Protein AF-A0A662IRZ9-F1 (afdb_monomer_lite)

Sequence (345 aa):
MRSRSSHRALSSIVGAMIFIVIFGAAFASLLYMQDRYAKYINSVRETLNEEAERLSEDLEVKFKALNSTAVELTIVNKGQVFTVVDHVWVGDKVFSLDLGLSPGGDSVVLVLNGSQINPDSEVFVVTRRGRIFEGEYEGYYVKRITIENPPGNGELHDFQVEIQLTPDNFNYSRARWNGGDLRFYLYSNATGKLSYWIESWNTQGTSIVWVKVPSLPSGGEVDIYMFYGDKDAASESSFDDVFDIVGEAGLLSVDSRWTETRFLYAYPDSEPPVVVASPSRLNTTSDSEGVVRIWNVTLAGFQACFEEYEYETHGYETVYWLALRRGQWRIGELHVEVGLEETPT

Foldseek 3Di:
DDDDPPVVVVVVVVVVVVCCVVVVVVVVVVVVVVVVVVVVVVVVVVVVVLVVLVVQWDKAWAWEDPDQFKIKIKIWTAGPHWWFFQWKDWAPDIDGDGDIAHYDTGMDIDMDGGHRRDLPTWMWTAIPSGDIDTYDYPYKDKDKDKDFAEAPPAKDFQDKDKDKDAVVRDDCVQAAVFNQFKWKAQDPVRHHTWAKAFPADDHHGITIMITGDGIHHHRDMGMMMIIGRPNVHGHRHDPVRRDPDFWDKDKDWAWQDKDWDFDPDQHPDPFFFDKDKDFPDDDPPDPWDKDKDWADGDSTTTIIHIDTPPPDGDHITMMMMITGHADWDDDPPDTDHGPPDDDDD

Radius of gyration: 42.01 Å; chains: 1; bounding box: 81×42×164 Å

pLDDT: mean 87.97, std 11.98, range [42.56, 98.5]

Secondary structure (DSSP, 8-state):
----SHHHHHHHHHHHHHHHHHHHHHHHHHHHHHHHHHHHHHHHHHHHHHHHHHHH--EEEEEEEEETTEEEEEEEE-SSS-EEEEEEEETTEEEEEEEEE-TTT-EEEEEEE-TT--TT--EEEEETT--EEEPEE-S-EEEEEEEEE-TTS--EEEEEEEEEE-TTT--GGGS-TTSTT-EEEEETTTEEEE-EEEEE--TTS-EEEEEEEEEE-TTEEEEEEEEE--TTPPP---HHHHS---EEEEEEEE-SS-EEEE-SS--SSSSPPEEEEEES---TTS---EEEEEEEEETTEEEEEEEESS---PPPEEEEEEEE-SEEEEETTEEEEES-SPPP-

Structure (mmCIF, N/CA/C/O backbone):
data_AF-A0A662IRZ9-F1
#
_entry.id   AF-A0A662IRZ9-F1
#
loop_
_atom_site.group_PDB
_atom_site.id
_atom_site.type_symbol
_atom_site.label_atom_id
_atom_site.label_alt_id
_atom_site.label_comp_id
_atom_site.label_asym_id
_atom_site.label_entity_id
_atom_site.label_seq_id
_atom_site.pdbx_PDB_ins_code
_atom_site.Cartn_x
_atom_site.Cartn_y
_atom_site.Cartn_z
_atom_site.occupancy
_atom_site.B_iso_or_equiv
_atom_site.auth_seq_id
_atom_site.auth_comp_id
_atom_site.auth_asym_id
_atom_site.auth_atom_id
_atom_site.pdbx_PDB_model_num
ATOM 1 N N . MET A 1 1 ? -17.103 -3.643 118.949 1.00 46.34 1 MET A N 1
ATOM 2 C CA . MET A 1 1 ? -16.993 -4.571 117.796 1.00 46.34 1 MET A CA 1
ATOM 3 C C . MET A 1 1 ? -18.287 -4.456 116.990 1.00 46.34 1 MET A C 1
ATOM 5 O O . MET A 1 1 ? -19.332 -4.473 117.617 1.00 46.34 1 MET A O 1
ATOM 9 N N . ARG A 1 2 ? -18.211 -4.319 115.654 1.00 49.47 2 ARG A N 1
ATOM 10 C CA . ARG A 1 2 ? -19.310 -4.092 114.672 1.00 49.47 2 ARG A CA 1
ATOM 11 C C . ARG A 1 2 ? -19.739 -2.636 114.399 1.00 49.47 2 ARG A C 1
ATOM 13 O O . ARG A 1 2 ? -20.752 -2.163 114.882 1.00 49.47 2 ARG A O 1
ATOM 20 N N . SER A 1 3 ? -19.005 -1.995 113.491 1.00 50.78 3 SER A N 1
ATOM 21 C CA . SER A 1 3 ? -19.544 -1.069 112.480 1.00 50.78 3 SER A CA 1
ATOM 22 C C . SER A 1 3 ? -18.562 -1.054 111.303 1.00 50.78 3 SER A C 1
ATOM 24 O O . SER A 1 3 ? -17.603 -0.290 111.278 1.00 50.78 3 SER A O 1
ATOM 26 N N . ARG A 1 4 ? -18.681 -2.032 110.394 1.00 49.72 4 ARG A N 1
ATOM 27 C CA . ARG A 1 4 ? -17.794 -2.141 109.215 1.00 49.72 4 ARG A CA 1
ATOM 28 C C . ARG A 1 4 ? -18.445 -2.794 107.985 1.00 49.72 4 ARG A C 1
ATOM 30 O O . ARG A 1 4 ? -17.750 -3.016 106.999 1.00 49.72 4 ARG A O 1
ATOM 37 N N . SER A 1 5 ? -19.746 -3.119 108.018 1.00 52.22 5 SER A N 1
ATOM 38 C CA . SER A 1 5 ? -20.397 -3.904 106.954 1.00 52.22 5 SER A CA 1
ATOM 39 C C . SER A 1 5 ? -21.195 -3.094 105.920 1.00 52.22 5 SER A C 1
ATOM 41 O O . SER A 1 5 ? -21.311 -3.576 104.799 1.00 52.22 5 SER A O 1
ATOM 43 N N . SER A 1 6 ? -21.688 -1.878 106.207 1.00 51.59 6 SER A N 1
ATOM 44 C CA . SER A 1 6 ? -22.518 -1.133 105.232 1.00 51.59 6 SER A CA 1
ATOM 45 C C . SER A 1 6 ? -21.711 -0.437 104.120 1.00 51.59 6 SER A C 1
ATOM 47 O O . SER A 1 6 ? -22.159 -0.401 102.978 1.00 51.59 6 SER A O 1
ATOM 49 N N . HIS A 1 7 ? -20.479 0.015 104.389 1.00 51.66 7 HIS A N 1
ATOM 50 C CA . HIS A 1 7 ? -19.608 0.618 103.364 1.00 51.66 7 HIS A CA 1
ATOM 51 C C . HIS A 1 7 ? -19.118 -0.374 102.295 1.00 51.66 7 HIS A C 1
ATOM 53 O O . HIS A 1 7 ? -18.866 0.028 101.162 1.00 51.66 7 HIS A O 1
ATOM 59 N N . ARG A 1 8 ? -19.009 -1.669 102.627 1.00 54.09 8 ARG A N 1
ATOM 60 C CA . ARG A 1 8 ? -18.576 -2.716 101.680 1.00 54.09 8 ARG A CA 1
ATOM 61 C C . ARG A 1 8 ? -19.667 -3.109 100.677 1.00 54.09 8 ARG A C 1
ATOM 63 O O . ARG A 1 8 ? -19.339 -3.512 99.568 1.00 54.09 8 ARG A O 1
ATOM 70 N N . ALA A 1 9 ? -20.940 -2.979 101.052 1.00 56.03 9 ALA A N 1
ATOM 71 C CA . ALA A 1 9 ? -22.074 -3.282 100.175 1.00 56.03 9 ALA A CA 1
ATOM 72 C C . ALA A 1 9 ? -22.324 -2.168 99.141 1.00 56.03 9 ALA A C 1
ATOM 74 O O . ALA A 1 9 ? -22.603 -2.446 97.981 1.00 56.03 9 ALA A O 1
ATOM 75 N N . LEU A 1 10 ? -22.154 -0.899 99.528 1.00 56.28 10 LEU A N 1
ATOM 76 C CA . LEU A 1 10 ? -22.210 0.231 98.591 1.00 56.28 10 LEU A CA 1
ATOM 77 C C . LEU A 1 10 ? -21.038 0.215 97.595 1.00 56.28 10 LEU A C 1
ATOM 79 O O . LEU A 1 10 ? -21.245 0.488 96.417 1.00 56.28 10 LEU A O 1
ATOM 83 N N . SER A 1 11 ? -19.826 -0.167 98.021 1.00 63.19 11 SER A N 1
ATOM 84 C CA . SER A 1 11 ? -18.678 -0.243 97.106 1.00 63.19 11 SER A CA 1
ATOM 85 C C . SER A 1 11 ? -18.787 -1.387 96.090 1.00 63.19 11 SER A C 1
ATOM 87 O O . SER A 1 11 ? -18.300 -1.239 94.972 1.00 63.19 11 SER A O 1
ATOM 89 N N . SER A 1 12 ? -19.426 -2.513 96.439 1.00 71.69 12 SER A N 1
ATOM 90 C CA . SER A 1 12 ? -19.646 -3.617 95.491 1.00 71.69 12 SER A CA 1
ATOM 91 C C . SER A 1 12 ? -20.707 -3.277 94.442 1.00 71.69 12 SER A C 1
ATOM 93 O O . SER A 1 12 ? -20.539 -3.633 93.279 1.00 71.69 12 SER A O 1
ATOM 95 N N . ILE A 1 13 ? -21.754 -2.536 94.820 1.00 76.94 13 ILE A N 1
ATOM 96 C CA . ILE A 1 13 ? -22.791 -2.052 93.894 1.00 76.94 13 ILE A CA 1
ATOM 97 C C . ILE A 1 13 ? -22.208 -1.019 92.923 1.00 76.94 13 ILE A C 1
ATOM 99 O O . ILE A 1 13 ? -22.434 -1.109 91.718 1.00 76.94 13 ILE A O 1
ATOM 103 N N . VAL A 1 14 ? -21.415 -0.069 93.426 1.00 76.44 14 VAL A N 1
ATOM 104 C CA . VAL A 1 14 ? -20.755 0.943 92.586 1.00 76.44 14 VAL A CA 1
ATOM 105 C C . VAL A 1 14 ? -19.742 0.294 91.637 1.00 76.44 14 VAL A C 1
ATOM 107 O O . VAL A 1 14 ? -19.720 0.625 90.456 1.00 76.44 14 VAL A O 1
ATOM 110 N N . GLY A 1 15 ? -18.962 -0.686 92.107 1.00 77.00 15 GLY A N 1
ATOM 111 C CA . GLY A 1 15 ? -18.048 -1.453 91.255 1.00 77.00 15 GLY A CA 1
ATOM 112 C C . GLY A 1 15 ? -18.765 -2.250 90.159 1.00 77.00 15 GLY A C 1
ATOM 113 O O . GLY A 1 15 ? -18.322 -2.241 89.014 1.00 77.00 15 GLY A O 1
ATOM 114 N N . ALA A 1 16 ? -19.902 -2.878 90.478 1.00 81.19 16 ALA A N 1
ATOM 115 C CA . ALA A 1 16 ? -20.722 -3.594 89.501 1.00 81.19 16 ALA A CA 1
ATOM 116 C C . ALA A 1 16 ? -21.340 -2.651 88.453 1.00 81.19 16 ALA A C 1
ATOM 118 O O . ALA A 1 16 ? -21.310 -2.959 87.266 1.00 81.19 16 ALA A O 1
ATOM 119 N N . MET A 1 17 ? -21.837 -1.482 88.867 1.00 83.50 17 MET A N 1
ATOM 120 C CA . MET A 1 17 ? -22.358 -0.452 87.958 1.00 83.50 17 MET A CA 1
ATOM 121 C C . MET A 1 17 ? -21.276 0.069 87.007 1.00 83.50 17 MET A C 1
ATOM 123 O O . MET A 1 17 ? -21.493 0.129 85.799 1.00 83.50 17 MET A O 1
ATOM 127 N N . ILE A 1 18 ? -20.091 0.393 87.534 1.00 83.88 18 ILE A N 1
ATOM 128 C CA . ILE A 1 18 ? -18.949 0.838 86.725 1.00 83.88 18 ILE A CA 1
ATOM 129 C C . ILE A 1 18 ? -18.530 -0.262 85.741 1.00 83.88 18 ILE A C 1
ATOM 131 O O . ILE A 1 18 ? -18.310 0.022 84.567 1.00 83.88 18 ILE A O 1
ATOM 135 N N . PHE A 1 19 ? -18.477 -1.520 86.188 1.00 87.25 19 PHE A N 1
ATOM 136 C CA . PHE A 1 19 ? -18.154 -2.653 85.324 1.00 87.25 19 PHE A CA 1
ATOM 137 C C . PHE A 1 19 ? -19.178 -2.834 84.200 1.00 87.25 19 PHE A C 1
ATOM 139 O O . PHE A 1 19 ? -18.780 -2.975 83.051 1.00 87.25 19 PHE A O 1
ATOM 146 N N . ILE A 1 20 ? -20.481 -2.773 84.494 1.00 89.75 20 ILE A N 1
ATOM 147 C CA . ILE A 1 20 ? -21.545 -2.898 83.485 1.00 89.75 20 ILE A CA 1
ATOM 148 C C . ILE 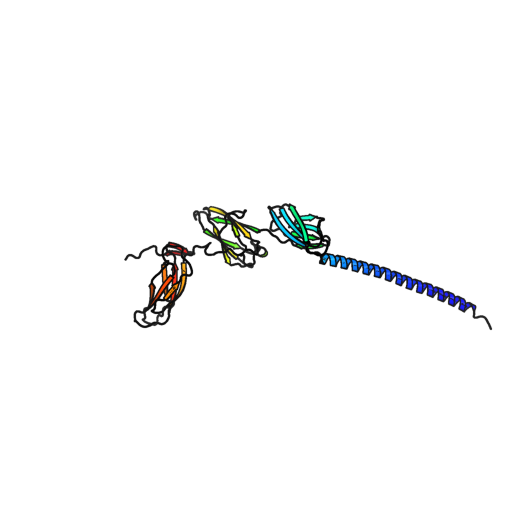A 1 20 ? -21.461 -1.770 82.455 1.00 89.75 20 ILE A C 1
ATOM 150 O O . ILE A 1 20 ? -21.606 -2.028 81.265 1.00 89.75 20 ILE A O 1
ATOM 154 N N . VAL A 1 21 ? -21.197 -0.534 82.884 1.00 90.75 21 VAL A N 1
ATOM 155 C CA . VAL A 1 21 ? -21.075 0.610 81.969 1.00 90.75 21 VAL A CA 1
ATOM 156 C C . VAL A 1 21 ? -19.838 0.476 81.082 1.00 90.75 21 VAL A C 1
ATOM 158 O O . VAL A 1 21 ? -19.949 0.623 79.868 1.00 90.75 21 VAL A O 1
ATOM 161 N N . ILE A 1 22 ? -18.674 0.151 81.656 1.00 88.88 22 ILE A N 1
ATOM 162 C CA . ILE A 1 22 ? -17.429 -0.018 80.890 1.00 88.88 22 ILE A CA 1
ATOM 163 C C . ILE A 1 22 ? -17.539 -1.215 79.944 1.00 88.88 22 ILE A C 1
ATOM 165 O O . ILE A 1 22 ? -17.221 -1.096 78.763 1.00 88.88 22 ILE A O 1
ATOM 169 N N . PHE A 1 23 ? -18.012 -2.358 80.439 1.00 92.31 23 PHE A N 1
ATOM 170 C CA . PHE A 1 23 ? -18.167 -3.572 79.644 1.00 92.31 23 PHE A CA 1
ATOM 171 C C . PHE A 1 23 ? -19.234 -3.398 78.562 1.00 92.31 23 PHE A C 1
ATOM 173 O O . PHE A 1 23 ? -19.007 -3.777 77.420 1.00 92.31 23 PHE A O 1
ATOM 180 N N . GLY A 1 24 ? -20.364 -2.766 78.885 1.00 91.69 24 GLY A N 1
ATOM 181 C CA . GLY A 1 24 ? -21.414 -2.438 77.924 1.00 91.69 24 GLY A CA 1
ATOM 182 C C . GLY A 1 24 ? -20.924 -1.489 76.832 1.00 91.69 24 GLY A C 1
ATOM 183 O O . GLY A 1 24 ? -21.170 -1.744 75.656 1.00 91.69 24 GLY A O 1
ATOM 184 N N . ALA A 1 25 ? -20.164 -0.448 77.189 1.00 90.94 25 ALA A N 1
ATOM 185 C CA . ALA A 1 25 ? -19.556 0.467 76.223 1.00 90.94 25 ALA A CA 1
ATOM 186 C C . ALA A 1 25 ? -18.497 -0.227 75.349 1.00 90.94 25 ALA A C 1
ATOM 188 O O . ALA A 1 25 ? -18.471 -0.018 74.135 1.00 90.94 25 ALA A O 1
ATOM 189 N N . ALA A 1 26 ? -17.654 -1.084 75.934 1.00 91.31 26 ALA A N 1
ATOM 190 C CA . ALA A 1 26 ? -16.660 -1.865 75.201 1.00 91.31 26 ALA A CA 1
ATOM 191 C C . ALA A 1 26 ? -17.319 -2.871 74.243 1.00 91.31 26 ALA A C 1
ATOM 193 O O . ALA A 1 26 ? -16.926 -2.969 73.082 1.00 91.31 26 ALA A O 1
ATOM 194 N N . PHE A 1 27 ? -18.362 -3.569 74.697 1.00 93.38 27 PHE A N 1
ATOM 195 C CA . PHE A 1 27 ? -19.120 -4.522 73.891 1.00 93.38 27 PHE A CA 1
ATOM 196 C C . PHE A 1 27 ? -19.885 -3.828 72.756 1.00 93.38 27 PHE A C 1
ATOM 198 O O . PHE A 1 27 ? -19.811 -4.266 71.612 1.00 93.38 27 PHE A O 1
ATOM 205 N N . ALA A 1 28 ? -20.545 -2.699 73.031 1.00 91.44 28 ALA A N 1
ATOM 206 C CA . ALA A 1 28 ? -21.203 -1.891 72.004 1.00 91.44 28 ALA A CA 1
ATOM 207 C C . ALA A 1 28 ? -20.202 -1.352 70.968 1.00 91.44 28 ALA A C 1
ATOM 209 O O . ALA A 1 28 ? -20.482 -1.378 69.771 1.00 91.44 28 ALA A O 1
ATOM 210 N N . SER A 1 29 ? -19.013 -0.927 71.410 1.00 92.12 29 SER A N 1
ATOM 211 C CA . SER A 1 29 ? -17.933 -0.492 70.514 1.00 92.12 29 SER A CA 1
ATOM 212 C C . SER A 1 29 ? -17.432 -1.640 69.635 1.00 92.12 29 SER A C 1
ATOM 214 O O . SER A 1 29 ? -17.208 -1.440 68.444 1.00 92.12 29 SER A O 1
ATOM 216 N N . LEU A 1 30 ? -17.300 -2.851 70.185 1.00 94.75 30 LEU A N 1
ATOM 217 C CA . LEU A 1 30 ? -16.918 -4.043 69.427 1.00 94.75 30 LEU A CA 1
ATOM 218 C C . LEU A 1 30 ? -17.959 -4.390 68.354 1.00 94.75 30 LEU A C 1
ATOM 220 O O . LEU A 1 30 ? -17.589 -4.607 67.202 1.00 94.75 30 LEU A O 1
ATOM 224 N N . LEU A 1 31 ? -19.249 -4.385 68.707 1.00 93.94 31 LEU A N 1
ATOM 225 C CA . LEU A 1 31 ? -20.338 -4.625 67.754 1.00 93.94 31 LEU A CA 1
ATOM 226 C C . LEU A 1 31 ? -20.365 -3.567 66.644 1.00 93.94 31 LEU A C 1
ATOM 228 O O . LEU A 1 31 ? -20.504 -3.907 65.470 1.00 93.94 31 LEU A O 1
ATOM 232 N N . TYR A 1 32 ? -20.174 -2.293 66.999 1.00 94.19 32 TYR A N 1
ATOM 233 C CA . TYR A 1 32 ? -20.084 -1.200 66.032 1.00 94.19 32 TYR A CA 1
ATOM 234 C C . TYR A 1 32 ? -18.899 -1.373 65.071 1.00 94.19 32 TYR A C 1
ATOM 236 O O . TYR A 1 32 ? -19.045 -1.209 63.859 1.00 94.19 32 TYR A O 1
ATOM 244 N N . MET A 1 33 ? -17.727 -1.749 65.591 1.00 94.00 33 MET A N 1
ATOM 245 C CA . MET A 1 33 ? -16.555 -2.036 64.763 1.00 94.00 33 MET A CA 1
ATOM 246 C C . MET A 1 33 ? -16.805 -3.228 63.835 1.00 94.00 33 MET A C 1
ATOM 248 O O . MET A 1 33 ? -16.456 -3.153 62.661 1.00 94.00 33 MET A O 1
ATOM 252 N N . GLN A 1 34 ? -17.440 -4.298 64.321 1.00 95.06 34 GLN A N 1
ATOM 253 C CA . GLN A 1 34 ? -17.760 -5.479 63.517 1.00 95.06 34 GLN A CA 1
ATOM 254 C C . GLN A 1 34 ? -18.707 -5.149 62.349 1.00 95.06 34 GLN A C 1
ATOM 256 O O . GLN A 1 34 ? -18.436 -5.570 61.225 1.00 95.06 34 GLN A O 1
ATOM 261 N N . ASP A 1 35 ? -19.763 -4.359 62.579 1.00 96.00 35 ASP A N 1
ATOM 262 C CA . ASP A 1 35 ? -20.671 -3.888 61.517 1.00 96.00 35 ASP A CA 1
ATOM 263 C C . ASP A 1 35 ? -19.935 -3.028 60.477 1.00 96.00 35 ASP A C 1
ATOM 265 O O . ASP A 1 35 ? -20.065 -3.243 59.269 1.00 96.00 35 ASP A O 1
ATOM 269 N N . ARG A 1 36 ? -19.088 -2.092 60.929 1.00 94.12 36 ARG A N 1
ATOM 270 C CA . ARG A 1 36 ? -18.303 -1.236 60.029 1.00 94.12 36 ARG A CA 1
ATOM 271 C C . ARG A 1 36 ? -17.298 -2.034 59.198 1.00 94.12 36 ARG A C 1
ATOM 273 O O . ARG A 1 36 ? -17.156 -1.764 58.006 1.00 94.12 36 ARG A O 1
ATOM 280 N N . TYR A 1 37 ? -16.629 -3.019 59.799 1.00 94.31 37 TYR A N 1
ATOM 281 C CA . TYR A 1 37 ? -15.737 -3.924 59.076 1.00 94.31 37 TYR A CA 1
ATOM 282 C C . TYR A 1 37 ? -16.499 -4.774 58.057 1.00 94.31 37 TYR A C 1
ATOM 284 O O . TYR A 1 37 ? -16.036 -4.901 56.929 1.00 94.31 37 TYR A O 1
ATOM 292 N N . ALA A 1 38 ? -17.676 -5.304 58.403 1.00 94.00 38 ALA A N 1
ATOM 293 C CA . ALA A 1 38 ? -18.490 -6.078 57.466 1.00 94.00 38 ALA A CA 1
ATOM 294 C C . ALA A 1 38 ? -18.906 -5.242 56.244 1.00 94.00 38 ALA A C 1
ATOM 296 O O . ALA A 1 38 ? -18.739 -5.689 55.110 1.00 94.00 38 ALA A O 1
ATOM 297 N N . LYS A 1 39 ? -19.367 -4.002 56.463 1.00 94.94 39 LYS A N 1
ATOM 298 C CA . LYS A 1 39 ? -19.701 -3.062 55.379 1.00 94.94 39 LYS A CA 1
ATOM 299 C C . LYS A 1 39 ? -18.496 -2.746 54.495 1.00 94.94 39 LYS A C 1
ATOM 301 O O . LYS A 1 39 ? -18.620 -2.796 53.279 1.00 94.94 39 LYS A O 1
ATOM 306 N N . TYR A 1 40 ? -17.335 -2.486 55.097 1.00 93.44 40 TYR A N 1
ATOM 307 C CA . TYR A 1 40 ? -16.095 -2.221 54.362 1.00 93.44 40 TYR A CA 1
ATOM 308 C C . TYR A 1 40 ? -15.638 -3.420 53.516 1.00 93.44 40 TYR A C 1
ATOM 310 O O . TYR A 1 40 ? -15.253 -3.259 52.362 1.00 93.44 40 TYR A O 1
ATOM 318 N N . ILE A 1 41 ? -15.701 -4.639 54.059 1.00 94.31 41 ILE A N 1
ATOM 319 C CA . ILE A 1 41 ? -15.327 -5.850 53.315 1.00 94.31 41 ILE A CA 1
ATOM 320 C C . ILE A 1 41 ? -16.295 -6.109 52.157 1.00 94.31 41 ILE A C 1
ATOM 322 O O . ILE A 1 41 ? -15.849 -6.494 51.078 1.00 94.31 41 ILE A O 1
ATOM 326 N N . ASN A 1 42 ? -17.594 -5.875 52.353 1.00 95.44 42 ASN A N 1
ATOM 327 C CA . ASN A 1 42 ? -18.576 -6.017 51.281 1.00 95.44 42 ASN A CA 1
ATOM 328 C C . ASN A 1 42 ? -18.353 -4.986 50.172 1.00 95.44 42 ASN A C 1
ATOM 330 O O . ASN A 1 42 ? -18.302 -5.386 49.016 1.00 95.44 42 ASN A O 1
ATOM 334 N N . SER A 1 43 ? -18.110 -3.713 50.506 1.00 94.81 43 SER A N 1
ATOM 335 C CA . SER A 1 43 ? -17.824 -2.697 49.485 1.00 94.81 43 SER A CA 1
ATOM 336 C C . SER A 1 43 ? -16.547 -3.014 48.705 1.00 94.81 43 SER A C 1
ATOM 338 O O . SER A 1 43 ? -16.519 -2.886 47.489 1.00 94.81 43 SER A O 1
ATOM 340 N N . VAL A 1 44 ? -15.494 -3.488 49.384 1.00 93.62 44 VAL A N 1
ATOM 341 C CA . VAL A 1 44 ? -14.251 -3.911 48.717 1.00 93.62 44 VAL A CA 1
ATOM 342 C C . VAL A 1 44 ? -14.515 -5.100 47.794 1.00 93.62 44 VAL A C 1
ATOM 344 O O . VAL A 1 44 ? -14.025 -5.114 46.671 1.00 93.62 44 VAL A O 1
ATOM 347 N N . ARG A 1 45 ? -15.295 -6.093 48.237 1.00 94.06 45 ARG A N 1
ATOM 348 C CA . ARG A 1 45 ? -15.661 -7.248 47.408 1.00 94.06 45 ARG A CA 1
ATOM 349 C C . ARG A 1 45 ? -16.474 -6.831 46.184 1.00 94.06 45 ARG A C 1
ATOM 351 O O . ARG A 1 45 ? -16.206 -7.345 45.109 1.00 94.06 45 ARG A O 1
ATOM 358 N N . GLU A 1 46 ? -17.440 -5.932 46.344 1.00 93.88 46 GLU A N 1
ATOM 359 C CA . GLU A 1 46 ? -18.250 -5.409 45.239 1.00 93.88 46 GLU A CA 1
ATOM 360 C C . GLU A 1 46 ? -17.367 -4.705 44.208 1.00 93.88 46 GLU A C 1
ATOM 362 O O . GLU A 1 46 ? -17.387 -5.090 43.046 1.00 93.88 46 GLU A O 1
ATOM 367 N N . THR A 1 47 ? -16.491 -3.793 44.641 1.00 90.62 47 THR A N 1
ATOM 368 C CA . THR A 1 47 ? -15.538 -3.119 43.745 1.00 90.62 47 THR A CA 1
ATOM 369 C C . THR A 1 47 ? -14.586 -4.102 43.060 1.00 90.62 47 THR A C 1
ATOM 371 O O . THR A 1 47 ? -14.316 -3.969 41.871 1.00 90.62 47 THR A O 1
ATOM 374 N N . LEU A 1 48 ? -14.080 -5.111 43.779 1.00 92.25 48 LEU A N 1
ATOM 375 C CA . LEU A 1 48 ? -13.225 -6.142 43.184 1.00 92.25 48 LEU A CA 1
ATOM 376 C C . LEU A 1 48 ? -13.977 -6.997 42.160 1.00 92.25 48 LEU A C 1
ATOM 378 O O . LEU A 1 48 ? -13.393 -7.359 41.145 1.00 92.25 48 LEU A O 1
ATOM 382 N N . ASN A 1 49 ? -15.245 -7.322 42.415 1.00 91.81 49 ASN A N 1
ATOM 383 C CA . ASN A 1 49 ? -16.072 -8.085 41.486 1.00 91.81 49 ASN A CA 1
ATOM 384 C C . ASN A 1 49 ? -16.408 -7.263 40.236 1.00 91.81 49 ASN A C 1
ATOM 386 O O . ASN A 1 49 ? -16.274 -7.778 39.132 1.00 91.81 49 ASN A O 1
ATOM 390 N N . GLU A 1 50 ? -16.785 -5.992 40.393 1.00 90.12 50 GLU A N 1
ATOM 391 C CA . GLU A 1 50 ? -17.033 -5.078 39.271 1.00 90.12 50 GLU A CA 1
ATOM 392 C C . GLU A 1 50 ? -15.780 -4.900 38.412 1.00 90.12 50 GLU A C 1
ATOM 394 O O . GLU A 1 50 ? -15.856 -4.981 37.186 1.00 90.12 50 GLU A O 1
ATOM 399 N N . GLU A 1 51 ? -14.615 -4.728 39.042 1.00 91.81 51 GLU A N 1
ATOM 400 C CA . GLU A 1 51 ? -13.345 -4.613 38.328 1.00 91.81 51 GLU A CA 1
ATOM 401 C C . GLU A 1 51 ? -12.949 -5.934 37.657 1.00 91.81 51 GLU A C 1
ATOM 403 O O . GLU A 1 51 ? -12.470 -5.930 36.525 1.00 91.81 51 GLU A O 1
ATOM 408 N N . ALA A 1 52 ? -13.189 -7.079 38.302 1.00 91.56 52 ALA A N 1
ATOM 409 C CA . ALA A 1 52 ? -12.947 -8.388 37.701 1.00 91.56 52 ALA A CA 1
ATOM 410 C C . ALA A 1 52 ? -13.843 -8.627 36.477 1.00 91.56 52 ALA A C 1
ATOM 412 O O . ALA A 1 52 ? -13.359 -9.107 35.451 1.00 91.56 52 ALA A O 1
ATOM 413 N N . GLU A 1 53 ? -15.125 -8.265 36.552 1.00 93.19 53 GLU A N 1
ATOM 414 C CA . GLU A 1 53 ? -16.039 -8.326 35.411 1.00 93.19 53 GLU A CA 1
ATOM 415 C C . GLU A 1 53 ? -15.597 -7.378 34.303 1.00 93.19 53 GLU A C 1
ATOM 417 O O . GLU A 1 53 ? -15.504 -7.806 33.156 1.00 93.19 53 GLU A O 1
ATOM 422 N N . ARG A 1 54 ? -15.252 -6.128 34.641 1.00 93.50 54 ARG A N 1
ATOM 423 C CA . ARG A 1 54 ? -14.715 -5.142 33.697 1.00 93.50 54 ARG A CA 1
ATOM 424 C C . ARG A 1 54 ? -13.508 -5.716 32.956 1.00 93.50 54 ARG A C 1
ATOM 426 O O . ARG A 1 54 ? -13.490 -5.752 31.731 1.00 93.50 54 ARG A O 1
ATOM 433 N N . LEU A 1 55 ? -12.515 -6.234 33.673 1.00 92.75 55 LEU A N 1
ATOM 434 C CA . LEU A 1 55 ? -11.317 -6.834 33.077 1.00 92.75 55 LEU A CA 1
ATOM 435 C C . LEU A 1 55 ? -11.604 -8.111 32.270 1.00 92.75 55 LEU A C 1
ATOM 437 O O . LEU A 1 55 ? -10.817 -8.453 31.391 1.00 92.75 55 LEU A O 1
ATOM 441 N N . SER A 1 56 ? -12.727 -8.782 32.528 1.00 93.69 56 SER A N 1
ATOM 442 C CA . SER A 1 56 ? -13.163 -9.974 31.790 1.00 93.69 56 SER A CA 1
ATOM 443 C C . SER A 1 56 ? -13.976 -9.655 30.529 1.00 93.69 56 SER A C 1
ATOM 445 O O . SER A 1 56 ? -14.260 -10.570 29.754 1.00 93.69 56 SER A O 1
ATOM 447 N N . GLU A 1 57 ? -14.376 -8.395 30.316 1.00 95.62 57 GLU A N 1
ATOM 448 C CA . GLU A 1 57 ? -14.989 -7.967 29.055 1.00 95.62 57 GLU A CA 1
ATOM 449 C C . GLU A 1 57 ? -13.976 -8.121 27.918 1.00 95.62 57 GLU A C 1
ATOM 451 O O . GLU A 1 57 ? -12.818 -7.718 28.041 1.00 95.62 57 GLU A O 1
ATOM 456 N N . ASP A 1 58 ? -14.420 -8.681 26.802 1.00 95.94 58 ASP A N 1
ATOM 457 C CA . ASP A 1 58 ? -13.588 -8.860 25.620 1.00 95.94 58 ASP A CA 1
ATOM 458 C C . ASP A 1 58 ? -14.472 -8.735 24.380 1.00 95.94 58 ASP A C 1
ATOM 460 O O . ASP A 1 58 ? -15.288 -9.613 24.086 1.00 95.94 58 ASP A O 1
ATOM 464 N N . LEU A 1 59 ? -14.373 -7.586 23.714 1.00 96.62 59 LEU A N 1
ATOM 465 C CA . LEU A 1 59 ? -15.116 -7.283 22.501 1.00 96.62 59 LEU A CA 1
ATOM 466 C C . LEU A 1 59 ? -14.147 -7.232 21.321 1.00 96.62 59 LEU A C 1
ATOM 468 O O . LEU A 1 59 ? -13.194 -6.457 21.326 1.00 96.62 59 LEU A O 1
ATOM 472 N N . GLU A 1 60 ? -14.442 -8.013 20.287 1.00 95.88 60 GLU A N 1
ATOM 473 C CA . GLU A 1 60 ? -13.869 -7.823 18.958 1.00 95.88 60 GLU A CA 1
ATOM 474 C C . GLU A 1 60 ? -14.735 -6.796 18.226 1.00 95.88 60 GLU A C 1
ATOM 476 O O . GLU A 1 60 ? -15.953 -6.964 18.109 1.00 95.88 60 GLU A O 1
ATOM 481 N N . VAL A 1 61 ? -14.114 -5.716 17.761 1.00 95.19 61 VAL A N 1
ATOM 482 C CA . VAL A 1 61 ? -14.793 -4.609 17.090 1.00 95.19 61 VAL A CA 1
ATOM 483 C C . VAL A 1 61 ? -14.204 -4.469 15.702 1.00 95.19 61 VAL A C 1
ATOM 485 O O . VAL A 1 61 ? -12.997 -4.318 15.556 1.00 95.19 61 VAL A O 1
ATOM 488 N N . LYS A 1 62 ? -15.057 -4.501 14.684 1.00 92.00 62 LYS A N 1
ATOM 489 C CA . LYS A 1 62 ? -14.665 -4.446 13.276 1.00 92.00 62 LYS A CA 1
ATOM 490 C C . LYS A 1 62 ? -15.527 -3.471 12.521 1.00 92.00 62 LYS A C 1
ATOM 492 O O . LYS A 1 62 ? -16.728 -3.413 12.764 1.00 92.00 62 LYS A O 1
ATOM 497 N N . PHE A 1 63 ? -14.960 -2.710 11.601 1.00 90.06 63 PHE A N 1
ATOM 498 C CA . PHE A 1 63 ? -15.735 -1.726 10.863 1.00 90.06 63 PHE A CA 1
ATOM 499 C C . PHE A 1 63 ? -15.281 -1.571 9.420 1.00 90.06 63 PHE A C 1
ATOM 501 O O . PHE A 1 63 ? -14.122 -1.780 9.085 1.00 90.06 63 PHE A O 1
ATOM 508 N N . LYS A 1 64 ? -16.199 -1.169 8.545 1.00 86.31 64 LYS A N 1
ATOM 509 C CA . LYS A 1 64 ? -15.884 -0.825 7.156 1.00 86.31 64 LYS A CA 1
ATOM 510 C C . LYS A 1 64 ? -16.699 0.373 6.703 1.00 86.31 64 LYS A C 1
ATOM 512 O O . LYS A 1 64 ? -17.836 0.574 7.131 1.00 86.31 64 LYS A O 1
ATOM 517 N N . ALA A 1 65 ? -16.128 1.165 5.806 1.00 81.06 65 ALA A N 1
ATOM 518 C CA . ALA A 1 65 ? -16.847 2.277 5.205 1.00 81.06 65 ALA A CA 1
ATOM 519 C C . ALA A 1 65 ? -17.891 1.741 4.217 1.00 81.06 65 ALA A C 1
ATOM 521 O O . ALA A 1 65 ? -17.560 0.972 3.317 1.00 81.06 65 ALA A O 1
ATOM 522 N N . LEU A 1 66 ? -19.146 2.160 4.374 1.00 79.25 66 LEU A N 1
ATOM 523 C CA . LEU A 1 66 ? -20.204 1.902 3.393 1.00 79.25 66 LEU A CA 1
ATOM 524 C C . LEU A 1 66 ? -20.236 2.996 2.323 1.00 79.25 66 LEU A C 1
ATOM 526 O O . LEU A 1 66 ? -20.528 2.732 1.160 1.00 79.25 66 LEU A O 1
ATOM 530 N N . ASN A 1 67 ? -19.974 4.238 2.729 1.00 76.62 67 ASN A N 1
ATOM 531 C CA . ASN A 1 67 ? -19.845 5.406 1.863 1.00 76.62 67 ASN A CA 1
ATOM 532 C C . ASN A 1 67 ? -19.111 6.528 2.618 1.00 76.62 67 ASN A C 1
ATOM 534 O O . ASN A 1 67 ? -18.662 6.339 3.745 1.00 76.62 67 ASN A O 1
ATOM 538 N N . SER A 1 68 ? -19.020 7.717 2.019 1.00 72.75 68 SER A N 1
ATOM 539 C CA . SER A 1 68 ? -18.332 8.891 2.583 1.00 72.75 68 SER A CA 1
ATOM 540 C C . SER A 1 68 ? -18.958 9.476 3.859 1.00 72.75 68 SER A C 1
ATOM 542 O O . SER A 1 68 ? -18.478 10.492 4.355 1.00 72.75 68 SER A O 1
ATOM 544 N N . THR A 1 69 ? -20.077 8.923 4.332 1.00 81.94 69 THR A N 1
ATOM 545 C CA . THR A 1 69 ? -20.808 9.401 5.516 1.00 81.94 69 THR A CA 1
ATOM 546 C C . THR A 1 69 ? -21.367 8.273 6.384 1.00 81.94 69 THR A C 1
ATOM 548 O O . THR A 1 69 ? -22.177 8.529 7.275 1.00 81.94 69 THR A O 1
ATOM 551 N N . ALA A 1 70 ? -21.005 7.018 6.114 1.00 83.56 70 ALA A N 1
ATOM 552 C CA . ALA A 1 70 ? -21.568 5.879 6.824 1.00 83.56 70 ALA A CA 1
ATOM 553 C C . ALA A 1 70 ? -20.559 4.744 6.967 1.00 83.56 70 ALA A C 1
ATOM 555 O O . ALA A 1 70 ? -19.837 4.410 6.024 1.00 83.56 70 ALA A O 1
ATOM 556 N N . VAL A 1 71 ? -20.578 4.116 8.138 1.00 86.88 71 VAL A N 1
ATOM 557 C CA . VAL A 1 71 ? -19.763 2.950 8.481 1.00 86.88 71 VAL A CA 1
ATOM 558 C C . VAL A 1 71 ? -20.673 1.825 8.960 1.00 86.88 71 VAL A C 1
ATOM 560 O O . VAL A 1 71 ? -21.637 2.052 9.693 1.00 86.88 71 VAL A O 1
ATOM 563 N N . GLU A 1 72 ? -20.358 0.610 8.530 1.00 90.94 72 GLU A N 1
ATOM 564 C CA . GLU A 1 72 ? -20.885 -0.618 9.114 1.00 90.94 72 GLU A CA 1
ATOM 565 C C . GLU A 1 72 ? -19.936 -1.067 10.224 1.00 90.94 72 GLU A C 1
ATOM 567 O O . GLU A 1 72 ? -18.734 -1.181 9.994 1.00 90.94 72 GLU A O 1
ATOM 572 N N . LEU A 1 73 ? -20.475 -1.301 11.416 1.00 92.50 73 LEU A N 1
ATOM 573 C CA . LEU A 1 73 ? -19.757 -1.721 12.611 1.00 92.50 73 LEU A CA 1
ATOM 574 C C . LEU A 1 73 ? -20.260 -3.096 13.044 1.00 92.50 73 LEU A C 1
ATOM 576 O O . LEU A 1 73 ? -21.447 -3.271 13.306 1.00 92.50 73 LEU A O 1
ATOM 580 N N . THR A 1 74 ? -19.347 -4.043 13.171 1.00 94.94 74 THR A N 1
ATOM 581 C CA . THR A 1 74 ? -19.574 -5.373 13.726 1.00 94.94 74 THR A CA 1
ATOM 582 C C . THR A 1 74 ? -18.941 -5.436 15.110 1.00 94.94 74 THR A C 1
ATOM 584 O O . THR A 1 74 ? -17.761 -5.132 15.268 1.00 94.94 74 THR A O 1
ATOM 587 N N . ILE A 1 75 ? -19.716 -5.823 16.121 1.00 96.38 75 ILE A N 1
ATOM 588 C CA . ILE A 1 75 ? -19.228 -5.998 17.495 1.00 96.38 75 ILE A CA 1
ATOM 589 C C . ILE A 1 75 ? -19.537 -7.427 17.913 1.00 96.38 75 ILE A C 1
ATOM 591 O O . ILE A 1 75 ? -20.689 -7.850 17.823 1.00 96.38 75 ILE A O 1
ATOM 595 N N . VAL A 1 76 ? -18.527 -8.155 18.381 1.00 97.00 76 VAL A N 1
ATOM 596 C CA . VAL A 1 76 ? -18.648 -9.544 18.832 1.00 97.00 76 VAL A CA 1
ATOM 597 C C . VAL A 1 76 ? -18.131 -9.662 20.259 1.00 97.00 76 VAL A C 1
ATOM 599 O O . VAL A 1 76 ? -16.993 -9.295 20.536 1.00 97.00 76 VAL A O 1
ATOM 602 N N . ASN A 1 77 ? -18.931 -10.215 21.169 1.00 97.12 77 ASN A N 1
ATOM 603 C CA . ASN A 1 77 ? -18.481 -10.511 22.527 1.00 97.12 77 ASN A CA 1
ATOM 604 C C . ASN A 1 77 ? -17.722 -11.845 22.559 1.00 97.12 77 ASN A C 1
ATOM 606 O O . ASN A 1 77 ? -18.324 -12.919 22.534 1.00 97.12 77 ASN A O 1
ATOM 610 N N . LYS A 1 78 ? -16.390 -11.783 22.612 1.00 96.12 78 LYS A N 1
ATOM 611 C CA . LYS A 1 78 ? -15.500 -12.948 22.778 1.00 96.12 78 LYS A CA 1
ATOM 612 C C . LYS A 1 78 ? -15.288 -13.328 24.241 1.00 96.12 78 LYS A C 1
ATOM 614 O O . LYS A 1 78 ? -14.804 -14.423 24.536 1.00 96.12 78 LYS A O 1
ATOM 619 N N . GLY A 1 79 ? -15.683 -12.441 25.145 1.00 92.81 79 GLY 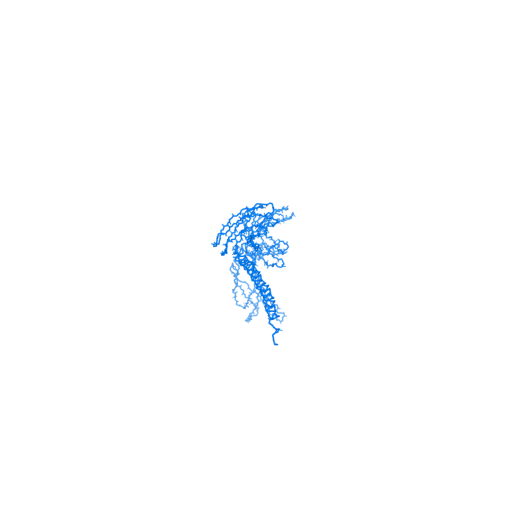A N 1
ATOM 620 C CA . GLY A 1 79 ? -15.544 -12.602 26.576 1.00 92.81 79 GLY A CA 1
ATOM 621 C C . GLY A 1 79 ? -16.481 -13.642 27.178 1.00 92.81 79 GLY A C 1
ATOM 622 O O . GLY A 1 79 ? -17.367 -14.224 26.546 1.00 92.81 79 GLY A O 1
ATOM 623 N N . GLN A 1 80 ? -16.258 -13.864 28.470 1.00 91.88 80 GLN A N 1
ATOM 624 C CA . GLN A 1 80 ? -17.023 -14.804 29.294 1.00 91.88 80 GLN A CA 1
ATOM 625 C C . GLN A 1 80 ? -18.110 -14.107 30.128 1.00 91.88 80 GLN A C 1
ATOM 627 O O . GLN A 1 80 ? -18.848 -14.766 30.858 1.00 91.88 80 GLN A O 1
ATOM 632 N N . VAL A 1 81 ? -18.215 -12.780 30.033 1.00 94.88 81 VAL A N 1
ATOM 633 C CA . VAL A 1 81 ? -19.157 -11.959 30.802 1.00 94.88 81 VAL A CA 1
ATOM 634 C C . VAL A 1 81 ? -20.138 -11.249 29.881 1.00 94.88 81 VAL A C 1
ATOM 636 O O . VAL A 1 81 ? -19.843 -10.974 28.720 1.00 94.88 81 VAL A O 1
ATOM 639 N N . PHE A 1 82 ? -21.335 -10.976 30.398 1.00 95.38 82 PHE A N 1
ATOM 640 C CA . PHE A 1 82 ? -22.305 -10.151 29.690 1.00 95.38 82 PHE A CA 1
ATOM 641 C C . PHE A 1 82 ? -21.799 -8.709 29.650 1.00 95.38 82 PHE A C 1
ATOM 643 O O . PHE A 1 82 ? -21.442 -8.129 30.687 1.00 95.38 82 PHE A O 1
ATOM 650 N N . THR A 1 83 ? -21.793 -8.129 28.456 1.00 96.50 83 THR A N 1
ATOM 651 C CA . THR A 1 83 ? -21.212 -6.811 28.211 1.00 96.50 83 THR A CA 1
ATOM 652 C C . THR A 1 83 ? -22.255 -5.905 27.586 1.00 96.50 83 THR A C 1
ATOM 654 O O . THR A 1 83 ? -22.952 -6.298 26.655 1.00 96.50 83 THR A O 1
ATOM 657 N N . VAL A 1 84 ? -22.365 -4.685 28.109 1.00 96.75 84 VAL A N 1
ATOM 658 C CA . VAL A 1 84 ? -23.247 -3.653 27.557 1.00 96.75 84 VAL A CA 1
ATOM 659 C C . VAL A 1 84 ? -22.388 -2.600 26.884 1.00 96.75 84 VAL A C 1
ATOM 661 O O . VAL A 1 84 ? -21.550 -1.982 27.542 1.00 96.75 84 VAL A O 1
ATOM 664 N N . VAL A 1 85 ? -22.608 -2.398 25.590 1.00 96.81 85 VAL A N 1
ATOM 665 C CA . VAL A 1 85 ? -22.062 -1.277 24.830 1.00 96.81 85 VAL A CA 1
ATOM 666 C C . VAL A 1 85 ? -22.921 -0.047 25.106 1.00 96.81 85 VAL A C 1
ATOM 668 O O . VAL A 1 85 ? -24.124 -0.057 24.846 1.00 96.81 85 VAL A O 1
ATOM 671 N N . ASP A 1 86 ? -22.283 0.988 25.644 1.00 96.44 86 ASP A N 1
ATOM 672 C CA . ASP A 1 86 ? -22.919 2.221 26.117 1.00 96.44 86 ASP A CA 1
ATOM 673 C C . ASP A 1 86 ? -22.676 3.380 25.138 1.00 96.44 86 ASP A C 1
ATOM 675 O O . ASP A 1 86 ? -23.576 4.163 24.845 1.00 96.44 86 ASP A O 1
ATOM 679 N N . HIS A 1 87 ? -21.476 3.465 24.554 1.00 95.38 87 HIS A N 1
ATOM 680 C CA . HIS A 1 87 ? -21.166 4.456 23.523 1.00 95.38 87 HIS A CA 1
ATOM 681 C C . HIS A 1 87 ? -20.311 3.866 22.405 1.00 95.38 87 HIS A C 1
ATOM 683 O O . HIS A 1 87 ? -19.479 2.991 22.631 1.00 95.38 87 HIS A O 1
ATOM 689 N N . VAL A 1 88 ? -20.472 4.403 21.200 1.00 94.50 88 VAL A N 1
ATOM 690 C CA . VAL A 1 88 ? -19.557 4.191 20.079 1.00 94.50 88 VAL A CA 1
ATOM 691 C C . VAL A 1 88 ? -19.055 5.541 19.597 1.00 94.50 88 VAL A C 1
ATOM 693 O O . VAL A 1 88 ? -19.843 6.441 19.317 1.00 94.50 88 VAL A O 1
ATOM 696 N N . TRP A 1 89 ? -17.742 5.677 19.506 1.00 92.38 89 TRP A N 1
ATOM 697 C CA . TRP A 1 89 ? -17.056 6.838 18.968 1.00 92.38 89 TRP A CA 1
ATOM 698 C C . TRP A 1 89 ? -16.600 6.498 17.554 1.00 92.38 89 TRP A C 1
ATOM 700 O O . TRP A 1 89 ? -16.039 5.429 17.336 1.00 92.38 89 TRP A O 1
ATOM 710 N N . VAL A 1 90 ? -16.869 7.382 16.598 1.00 89.88 90 VAL A N 1
ATOM 711 C CA . VAL A 1 90 ? -16.425 7.273 15.204 1.00 89.88 90 VAL A CA 1
ATOM 712 C C . VAL A 1 90 ? -15.869 8.634 14.801 1.00 89.88 90 VAL A C 1
ATOM 714 O O . VAL A 1 90 ? -16.637 9.576 14.579 1.00 89.88 90 VAL A O 1
ATOM 717 N N . GLY A 1 91 ? -14.542 8.759 14.768 1.00 85.75 91 GLY A N 1
ATOM 718 C CA . GLY A 1 91 ? -13.872 10.057 14.699 1.00 85.75 91 GLY A CA 1
ATOM 719 C C . GLY A 1 91 ? -14.376 10.988 15.810 1.00 85.75 91 GLY A C 1
ATOM 720 O O . GLY A 1 91 ? -14.438 10.604 16.975 1.00 85.75 91 GLY A O 1
ATOM 721 N N . ASP A 1 92 ? -14.837 12.183 15.439 1.00 85.44 92 ASP A N 1
ATOM 722 C CA . ASP A 1 92 ? -15.369 13.181 16.384 1.00 85.44 92 ASP A CA 1
ATOM 723 C C . ASP A 1 92 ? -16.849 12.968 16.767 1.00 85.44 92 ASP A C 1
ATOM 725 O O . ASP A 1 92 ? -17.466 13.811 17.430 1.00 85.44 92 ASP A O 1
ATOM 729 N N . LYS A 1 93 ? -17.486 11.890 16.294 1.00 88.56 93 LYS A N 1
ATOM 730 C CA . LYS A 1 93 ? -18.903 11.607 16.555 1.00 88.56 93 LYS A CA 1
ATOM 731 C C . LYS A 1 93 ? -19.058 10.557 17.637 1.00 88.56 93 LYS A C 1
ATOM 733 O O . LYS A 1 93 ? -18.391 9.534 17.615 1.00 88.56 93 LYS A O 1
ATOM 738 N N . VAL A 1 94 ? -20.010 10.791 18.535 1.00 92.12 94 VAL A N 1
ATOM 739 C CA . VAL A 1 94 ? -20.381 9.851 19.592 1.00 92.12 94 VAL A CA 1
ATOM 740 C C . VAL A 1 94 ? -21.834 9.438 19.406 1.00 92.12 94 VAL A C 1
ATOM 742 O O . VAL A 1 94 ? -22.722 10.281 19.272 1.00 92.12 94 VAL A O 1
ATOM 745 N N . PHE A 1 95 ? -22.067 8.132 19.415 1.00 91.62 95 PHE A N 1
ATOM 746 C CA . PHE A 1 95 ? -23.374 7.498 19.364 1.00 91.62 95 PHE A CA 1
ATOM 747 C C . PHE A 1 95 ? -23.621 6.819 20.708 1.00 91.62 95 PHE A C 1
ATOM 749 O O . PHE A 1 95 ? -22.836 5.966 21.115 1.00 91.62 95 PHE A O 1
ATOM 756 N N . SER A 1 96 ? -24.692 7.190 21.406 1.00 93.88 96 SER A N 1
ATOM 757 C CA . SER A 1 96 ? -25.116 6.483 22.618 1.00 93.88 96 SER A CA 1
ATOM 758 C C . SER A 1 96 ? -25.918 5.241 22.240 1.00 93.88 96 SER A C 1
ATOM 760 O O . SER A 1 96 ? -26.819 5.304 21.400 1.00 93.88 96 SER A O 1
ATOM 762 N N . LEU A 1 97 ? -25.578 4.119 22.859 1.00 92.00 97 LEU A N 1
ATOM 763 C CA . LEU A 1 97 ? -26.227 2.825 22.700 1.00 92.00 97 LEU A CA 1
ATOM 764 C C . LEU A 1 97 ? -26.609 2.271 24.081 1.00 92.00 97 LEU A C 1
ATOM 766 O O . LEU A 1 97 ? -26.136 2.732 25.110 1.00 92.00 97 LEU A O 1
ATOM 770 N N . ASP A 1 98 ? -27.484 1.273 24.099 1.00 93.75 98 ASP A N 1
ATOM 771 C CA . ASP A 1 98 ? -27.746 0.441 25.281 1.00 93.75 98 ASP A CA 1
ATOM 772 C C . ASP A 1 98 ? -27.875 -1.003 24.793 1.00 93.75 98 ASP A C 1
ATOM 774 O O . ASP A 1 98 ? -28.946 -1.611 24.795 1.00 93.75 98 ASP A O 1
ATOM 778 N N . LEU A 1 99 ? -26.780 -1.502 24.215 1.00 94.75 99 LEU A N 1
ATOM 779 C CA . LEU A 1 99 ? -26.755 -2.792 23.539 1.00 94.75 99 LEU A CA 1
ATOM 780 C C . LEU A 1 99 ? -26.080 -3.836 24.425 1.00 94.75 99 LEU A C 1
ATOM 782 O O . LEU A 1 99 ? -24.872 -3.790 24.643 1.00 94.75 99 LEU A O 1
ATOM 786 N N . GLY A 1 100 ? -26.859 -4.806 24.893 1.00 95.38 100 GLY A N 1
ATOM 787 C CA . GLY A 1 100 ? -26.346 -5.974 25.600 1.00 95.38 100 GLY A CA 1
ATOM 788 C C . GLY A 1 100 ? -25.901 -7.080 24.646 1.00 95.38 100 GLY A C 1
ATOM 789 O O . GLY A 1 100 ? -26.661 -7.454 23.757 1.00 95.38 100 GLY A O 1
ATOM 790 N N . LEU A 1 101 ? -24.706 -7.624 24.871 1.00 96.31 101 LEU A N 1
ATOM 791 C CA . LEU A 1 101 ? -24.157 -8.775 24.158 1.00 96.31 101 LEU A CA 1
ATOM 792 C C . LEU A 1 101 ? -23.881 -9.914 25.139 1.00 96.31 101 LEU A C 1
ATOM 794 O O . LEU A 1 101 ? -23.157 -9.754 26.132 1.00 96.31 101 LEU A O 1
ATOM 798 N N . SER A 1 102 ? -24.446 -11.080 24.844 1.00 96.44 102 SER A N 1
ATOM 799 C CA . SER A 1 102 ? -24.261 -12.289 25.646 1.00 96.44 102 SER A CA 1
ATOM 800 C C . SER A 1 102 ? -22.837 -12.846 25.515 1.00 96.44 102 SER A C 1
ATOM 802 O O . SER A 1 102 ? -22.197 -12.658 24.480 1.00 96.44 102 SER A O 1
ATOM 804 N N . PRO A 1 103 ? -22.314 -13.549 26.536 1.00 94.25 103 PRO A N 1
ATOM 805 C CA . PRO A 1 103 ? -21.038 -14.251 26.416 1.00 94.25 103 PRO A CA 1
ATOM 806 C C . PRO A 1 103 ? -21.054 -15.307 25.307 1.00 94.25 103 PRO A C 1
ATOM 808 O O . PRO A 1 103 ? -22.100 -15.886 25.006 1.00 94.25 103 PRO A O 1
ATOM 811 N N . GLY A 1 104 ? -19.872 -15.651 24.794 1.00 85.94 104 GLY A N 1
ATOM 812 C CA . GLY A 1 104 ? -19.706 -16.818 23.921 1.00 85.94 104 GLY A CA 1
ATOM 813 C C . GLY A 1 104 ? -19.913 -16.555 22.428 1.00 85.94 104 GLY A C 1
ATOM 814 O O . GLY A 1 104 ? -20.299 -17.468 21.701 1.00 85.94 104 GLY A O 1
ATOM 815 N N . GLY A 1 105 ? -19.622 -15.339 21.962 1.00 89.88 105 GLY A N 1
ATOM 816 C CA . GLY A 1 105 ? -19.596 -14.993 20.540 1.00 89.88 105 GLY A CA 1
ATOM 817 C C . GLY A 1 105 ? -20.850 -14.298 20.021 1.00 89.88 105 GLY A C 1
ATOM 818 O O . GLY A 1 105 ? -21.020 -14.236 18.805 1.00 89.88 105 GLY A O 1
ATOM 819 N N . ASP A 1 106 ? -21.719 -13.793 20.902 1.00 95.00 106 ASP A N 1
ATOM 820 C CA . ASP A 1 106 ? -22.869 -12.984 20.489 1.00 95.00 106 ASP A CA 1
ATOM 821 C C . ASP A 1 106 ? -22.397 -11.760 19.696 1.00 95.00 106 ASP A C 1
ATOM 823 O O . ASP A 1 106 ? -21.381 -11.144 20.035 1.00 95.00 106 ASP A O 1
ATOM 827 N N . SER A 1 107 ? -23.108 -11.428 18.622 1.00 95.12 107 SER A N 1
ATOM 828 C CA . SER A 1 107 ? -22.651 -10.448 17.639 1.00 95.12 107 SER A CA 1
ATOM 829 C C . SER A 1 107 ? -23.766 -9.524 17.188 1.00 95.12 107 SER A C 1
ATOM 831 O O . SER A 1 107 ? -24.885 -9.972 16.934 1.00 95.12 107 SER A O 1
ATOM 833 N N . VAL A 1 108 ? -23.430 -8.256 16.973 1.00 96.19 108 VAL A N 1
ATOM 834 C CA . VAL A 1 108 ? -24.308 -7.274 16.338 1.00 96.19 108 VAL A CA 1
ATOM 835 C C . VAL A 1 108 ? -23.637 -6.679 15.106 1.00 96.19 108 VAL A C 1
ATOM 837 O O . VAL A 1 108 ? -22.415 -6.543 15.062 1.00 96.19 108 VAL A O 1
ATOM 840 N N . VAL A 1 109 ? -24.451 -6.268 14.137 1.00 94.38 109 VAL A N 1
ATOM 841 C CA . VAL A 1 109 ? -24.031 -5.402 13.033 1.00 94.38 109 VAL A CA 1
ATOM 842 C C . VAL A 1 109 ? -24.874 -4.132 13.082 1.00 94.38 109 VAL A C 1
ATOM 844 O O . VAL A 1 109 ? -26.101 -4.190 13.165 1.00 94.38 109 VAL A O 1
ATOM 847 N N . LEU A 1 110 ? -24.212 -2.982 13.062 1.00 92.81 110 LEU A N 1
ATOM 848 C CA . LEU A 1 110 ? -24.804 -1.655 13.173 1.00 92.81 110 LEU A CA 1
ATOM 849 C C . LEU A 1 110 ? -24.382 -0.810 11.975 1.00 92.81 110 LEU A C 1
ATOM 851 O O . LEU A 1 110 ? -23.248 -0.897 11.517 1.00 92.81 110 LEU A O 1
ATOM 855 N N . VAL A 1 111 ? -25.273 0.059 11.505 1.00 90.69 111 VAL A N 1
ATOM 856 C CA . VAL A 1 111 ? -24.934 1.078 10.505 1.00 90.69 111 VAL A CA 1
ATOM 857 C C . VAL A 1 111 ? -25.000 2.442 11.170 1.00 90.69 111 VAL A C 1
ATOM 859 O O . VAL A 1 111 ? -26.067 2.882 11.602 1.00 90.69 111 VAL A O 1
ATOM 862 N N . LEU A 1 112 ? -23.852 3.107 11.250 1.00 88.81 112 LEU A N 1
ATOM 863 C CA . LEU A 1 112 ? -23.714 4.430 11.844 1.00 88.81 112 LEU A CA 1
ATOM 864 C C . LEU A 1 112 ? -23.585 5.463 10.727 1.00 88.81 112 LEU A C 1
ATOM 866 O O . LEU A 1 112 ? -22.700 5.364 9.879 1.00 88.81 112 LEU A O 1
ATOM 870 N N . ASN A 1 113 ? -24.482 6.450 10.727 1.00 85.81 113 ASN A N 1
ATOM 871 C CA . ASN A 1 113 ? -24.532 7.511 9.723 1.00 85.81 113 ASN A CA 1
ATOM 872 C C . ASN A 1 113 ? -24.115 8.849 10.343 1.00 85.81 113 ASN A C 1
ATOM 874 O O . ASN A 1 113 ? -24.575 9.207 11.429 1.00 85.81 113 ASN A O 1
ATOM 878 N N . GLY A 1 114 ? -23.296 9.622 9.634 1.00 73.62 114 GLY A N 1
ATOM 879 C CA . GLY A 1 114 ? -22.830 10.925 10.088 1.00 73.62 114 GLY A CA 1
ATOM 880 C C . GLY A 1 114 ? -21.946 11.635 9.064 1.00 73.62 114 GLY A C 1
ATOM 881 O O . GLY A 1 114 ? -21.100 11.036 8.406 1.00 73.62 114 GLY A O 1
ATOM 882 N N . SER A 1 115 ? -22.115 12.953 8.950 1.00 57.56 115 SER A N 1
ATOM 883 C CA . SER A 1 115 ? -21.193 13.798 8.182 1.00 57.56 115 SER A CA 1
ATOM 884 C C . SER A 1 115 ? -19.775 13.673 8.759 1.00 57.56 115 SER A C 1
ATOM 886 O O . SER A 1 115 ? -19.624 13.826 9.970 1.00 57.56 115 SER A O 1
ATOM 888 N N . GLN A 1 116 ? -18.772 13.463 7.894 1.00 56.94 116 GLN A N 1
ATOM 889 C CA . GLN A 1 116 ? -17.341 13.258 8.216 1.00 56.94 116 GLN A CA 1
ATOM 890 C C . GLN A 1 116 ? -16.943 11.866 8.743 1.00 56.94 116 GLN A C 1
ATOM 892 O O . GLN A 1 116 ? -15.795 11.682 9.127 1.00 56.94 116 GLN A O 1
ATOM 897 N N . ILE A 1 117 ? -17.836 10.872 8.719 1.00 64.44 117 ILE A N 1
ATOM 898 C CA . ILE A 1 117 ? -17.431 9.476 8.938 1.00 64.44 117 ILE A CA 1
ATOM 899 C C . ILE A 1 117 ? -16.783 8.950 7.652 1.00 64.44 117 ILE A C 1
ATOM 901 O O . ILE A 1 117 ? -17.446 8.866 6.619 1.00 64.44 117 ILE A O 1
ATOM 905 N N . ASN A 1 118 ? -15.499 8.604 7.706 1.00 65.75 118 ASN A N 1
ATOM 906 C CA . ASN A 1 118 ? -14.713 8.141 6.560 1.00 65.75 118 ASN A CA 1
ATOM 907 C C . ASN A 1 118 ? -13.886 6.882 6.923 1.00 65.75 118 ASN A C 1
ATOM 909 O O . ASN A 1 118 ? -13.800 6.532 8.101 1.00 65.75 118 ASN A O 1
ATOM 913 N N . PRO A 1 119 ? -13.273 6.187 5.943 1.00 63.25 119 PRO A N 1
ATOM 914 C CA . PRO A 1 119 ? -12.360 5.066 6.203 1.00 63.25 119 PRO A CA 1
ATOM 915 C C . PRO A 1 119 ? -11.239 5.374 7.200 1.00 63.25 119 PRO A C 1
ATOM 917 O O . PRO A 1 119 ? -10.714 4.468 7.834 1.00 63.25 119 PRO A O 1
ATOM 920 N N . ASP A 1 120 ? -10.867 6.647 7.331 1.00 66.38 120 ASP A N 1
ATOM 921 C CA . ASP A 1 120 ? -9.776 7.091 8.189 1.00 66.38 120 ASP A CA 1
ATOM 922 C C . ASP A 1 120 ? -10.201 7.324 9.643 1.00 66.38 120 ASP A C 1
ATOM 924 O O . ASP A 1 120 ? -9.339 7.608 10.474 1.00 66.38 120 ASP A O 1
ATOM 928 N N . SER A 1 121 ? -11.499 7.237 9.939 1.00 76.31 121 SER A N 1
ATOM 929 C CA . SER A 1 121 ? -12.055 7.511 11.259 1.00 76.31 121 SER A CA 1
ATOM 930 C C . SER A 1 121 ? -11.660 6.412 12.236 1.00 76.31 121 SER A C 1
ATOM 932 O O . SER A 1 121 ? -11.929 5.237 11.996 1.00 76.31 121 SER A O 1
ATOM 934 N N . GLU A 1 122 ? -11.063 6.797 13.360 1.00 85.31 122 GLU A N 1
ATOM 935 C CA . GLU A 1 122 ? -10.865 5.880 14.480 1.00 85.31 122 GLU A CA 1
ATOM 936 C C . GLU A 1 122 ? -12.226 5.492 15.063 1.00 85.31 122 GLU A C 1
ATOM 938 O O . GLU A 1 122 ? -13.113 6.340 15.217 1.00 85.31 122 GLU A O 1
ATOM 943 N N . VAL A 1 123 ? -12.401 4.208 15.369 1.00 91.00 123 VAL A N 1
ATOM 944 C CA . VAL A 1 123 ? -13.630 3.691 15.968 1.00 91.00 123 VAL A CA 1
ATOM 945 C C . VAL A 1 123 ? -13.314 3.134 17.340 1.00 91.00 123 VAL A C 1
ATOM 947 O O . VAL A 1 123 ? -12.458 2.267 17.476 1.00 91.00 123 VAL A O 1
ATOM 950 N N . PHE A 1 124 ? -14.041 3.594 18.352 1.00 94.56 124 PHE A N 1
ATOM 951 C CA . PHE A 1 124 ? -13.931 3.065 19.705 1.00 94.56 124 PHE A CA 1
ATOM 952 C C . PHE A 1 124 ? -15.299 2.663 20.233 1.00 94.56 124 PHE A C 1
ATOM 954 O O . PHE A 1 124 ? -16.264 3.421 20.163 1.00 94.56 124 PHE A O 1
ATOM 961 N N . VAL A 1 125 ? -15.382 1.474 20.811 1.00 96.19 125 VAL A N 1
ATOM 962 C CA . VAL A 1 125 ? -16.563 0.986 21.517 1.00 96.19 125 VAL A CA 1
ATOM 963 C C . VAL A 1 125 ? -16.305 1.104 23.009 1.00 96.19 125 VAL A C 1
ATOM 965 O O . VAL A 1 125 ? -15.323 0.568 23.521 1.00 96.19 125 VAL A O 1
ATOM 968 N N . VAL A 1 126 ? -17.193 1.802 23.708 1.00 96.69 126 VAL A N 1
ATOM 969 C CA . VAL A 1 126 ? -17.113 2.015 25.151 1.00 96.69 126 VAL A CA 1
ATOM 970 C C . VAL A 1 126 ? -18.205 1.211 25.844 1.00 96.69 126 VAL A C 1
ATOM 972 O O . VAL A 1 126 ? -19.396 1.359 25.551 1.00 96.69 126 VAL A O 1
ATOM 975 N N . THR A 1 127 ? -17.803 0.347 26.770 1.00 96.69 127 THR A N 1
ATOM 976 C CA . THR A 1 127 ? -18.736 -0.439 27.579 1.00 96.69 127 THR A CA 1
ATOM 977 C C . THR A 1 127 ? -19.267 0.376 28.748 1.00 96.69 127 THR A C 1
ATOM 979 O O . THR A 1 127 ? -18.644 1.337 29.200 1.00 96.69 127 THR A O 1
ATOM 982 N N . ARG A 1 128 ? -20.397 -0.050 29.317 1.00 95.50 128 ARG A N 1
ATOM 983 C CA . ARG A 1 128 ? -20.987 0.582 30.509 1.00 95.50 128 ARG A CA 1
ATOM 984 C C . ARG A 1 128 ? -20.073 0.533 31.736 1.00 95.50 128 ARG A C 1
ATOM 986 O O . ARG A 1 128 ? -20.167 1.392 32.606 1.00 95.50 128 ARG A O 1
ATOM 993 N N . ARG A 1 129 ? -19.174 -0.459 31.801 1.00 93.81 129 ARG A N 1
ATOM 994 C CA . ARG A 1 129 ? -18.127 -0.562 32.831 1.00 93.81 129 ARG A CA 1
ATOM 995 C C . ARG A 1 129 ? -16.891 0.294 32.505 1.00 93.81 129 ARG A C 1
ATOM 997 O O . ARG A 1 129 ? -15.923 0.272 33.256 1.00 93.81 129 ARG A O 1
ATOM 1004 N N . GLY A 1 130 ? -16.902 1.055 31.409 1.00 92.38 130 GLY A N 1
ATOM 1005 C CA . GLY A 1 130 ? -15.866 2.024 31.055 1.00 92.38 130 GLY A CA 1
ATOM 1006 C C . GLY A 1 130 ? -14.630 1.431 30.379 1.00 92.38 130 GLY A C 1
ATOM 1007 O O . GLY A 1 130 ? -13.576 2.067 30.394 1.00 92.38 130 GLY A O 1
ATOM 1008 N N . ARG A 1 131 ? -14.706 0.221 29.807 1.00 95.38 131 ARG A N 1
ATOM 1009 C CA . ARG A 1 131 ? -13.642 -0.269 28.917 1.00 95.38 131 ARG A CA 1
ATOM 1010 C C . ARG A 1 131 ? -13.814 0.272 27.518 1.00 95.38 131 ARG A C 1
ATOM 1012 O O . ARG A 1 131 ? -14.932 0.466 27.060 1.00 95.38 131 ARG A O 1
ATOM 1019 N N . ILE A 1 132 ? -12.680 0.482 26.865 1.00 96.44 132 ILE A N 1
ATOM 1020 C CA . ILE A 1 132 ? -12.591 0.980 25.501 1.00 96.44 132 ILE A CA 1
ATOM 1021 C C . ILE A 1 132 ? -11.984 -0.133 24.653 1.00 96.44 132 ILE A C 1
ATOM 1023 O O . ILE A 1 132 ? -10.938 -0.678 25.010 1.00 96.44 132 ILE A O 1
ATOM 1027 N N . PHE A 1 133 ? -12.662 -0.466 23.563 1.00 96.19 133 PHE A N 1
ATOM 1028 C CA . PHE A 1 133 ? -12.223 -1.423 22.557 1.00 96.19 133 PHE A CA 1
ATOM 1029 C C . PHE A 1 133 ? -12.064 -0.681 21.236 1.00 96.19 133 PHE A C 1
ATOM 1031 O O . PHE A 1 133 ? -13.001 -0.030 20.774 1.00 96.19 133 PHE A O 1
ATOM 1038 N N . GLU A 1 134 ? -10.869 -0.740 20.664 1.00 94.62 134 GLU A N 1
ATOM 1039 C CA . GLU A 1 134 ? -10.570 -0.131 19.372 1.00 94.62 134 GLU A CA 1
ATOM 1040 C C . GLU A 1 134 ? -11.100 -1.016 18.241 1.00 94.62 134 GLU A C 1
ATOM 1042 O O . GLU A 1 134 ? -10.997 -2.242 18.294 1.00 94.62 134 GLU A O 1
ATOM 1047 N N . GLY A 1 135 ? -11.712 -0.384 17.245 1.00 90.69 135 GLY A N 1
ATOM 1048 C CA . GLY A 1 135 ? -12.217 -1.038 16.053 1.00 90.69 135 GLY A CA 1
ATOM 1049 C C . GLY A 1 135 ? -11.110 -1.314 15.048 1.00 90.69 135 GLY A C 1
ATOM 1050 O O . GLY A 1 135 ? -10.320 -0.435 14.720 1.00 90.69 135 GLY A O 1
ATOM 1051 N N . GLU A 1 136 ? -11.107 -2.521 14.499 1.00 87.31 136 GLU A N 1
ATOM 1052 C CA . GLU A 1 136 ? -10.276 -2.899 13.365 1.00 87.31 136 GLU A CA 1
ATOM 1053 C C . GLU A 1 136 ? -10.999 -2.580 12.050 1.00 87.31 136 GLU A C 1
ATOM 1055 O O . GLU A 1 136 ? -12.153 -2.963 11.845 1.00 87.31 136 GLU A O 1
ATOM 1060 N N . TYR A 1 137 ? -10.337 -1.866 11.142 1.00 85.12 137 TYR A N 1
ATOM 1061 C CA . TYR A 1 137 ? -10.901 -1.573 9.826 1.00 85.12 137 TYR A CA 1
ATOM 1062 C C . TYR A 1 137 ? -10.765 -2.783 8.889 1.00 85.12 137 TYR A C 1
ATOM 1064 O O . TYR A 1 137 ? -9.650 -3.218 8.618 1.00 85.12 137 TYR A O 1
ATOM 1072 N N . GLU A 1 138 ? -11.876 -3.286 8.347 1.00 82.69 138 GLU A N 1
ATOM 1073 C CA . GLU A 1 138 ? -11.927 -4.431 7.416 1.00 82.69 138 GLU A CA 1
ATOM 1074 C C . GLU A 1 138 ? -12.090 -4.021 5.935 1.00 82.69 138 GLU A C 1
ATOM 1076 O O . GLU A 1 138 ? -12.267 -4.869 5.062 1.00 82.69 138 GLU A O 1
ATOM 1081 N N . GLY A 1 139 ? -12.095 -2.721 5.625 1.00 80.75 139 GLY A N 1
ATOM 1082 C CA . GLY A 1 139 ? -12.191 -2.233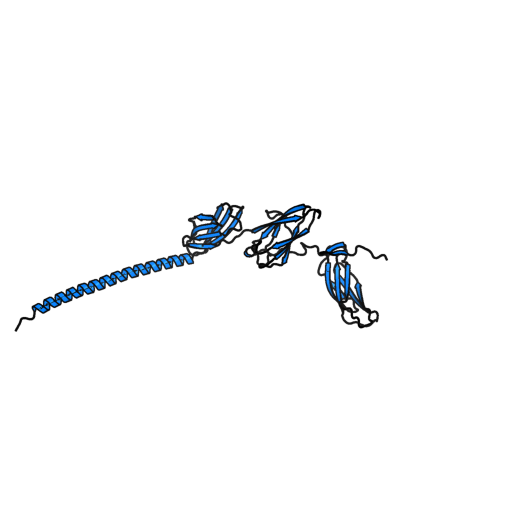 4.246 1.00 80.75 139 GLY A CA 1
ATOM 1083 C C . GLY A 1 139 ? -10.832 -2.003 3.575 1.00 80.75 139 GLY A C 1
ATOM 1084 O O . GLY A 1 139 ? -9.773 -2.162 4.177 1.00 80.75 139 GLY A O 1
ATOM 1085 N N . TYR A 1 140 ? -10.874 -1.530 2.328 1.00 85.00 140 TYR A N 1
ATOM 1086 C CA . TYR A 1 140 ? -9.703 -0.966 1.656 1.00 85.00 140 TYR A CA 1
ATOM 1087 C C . TYR A 1 140 ? -9.647 0.548 1.869 1.00 85.00 140 TYR A C 1
ATOM 1089 O O . TYR A 1 140 ? -10.635 1.255 1.660 1.00 85.00 140 TYR A O 1
ATOM 1097 N N . TYR A 1 141 ? -8.473 1.056 2.221 1.00 87.31 141 TYR A N 1
ATOM 1098 C CA . TYR A 1 141 ? -8.157 2.475 2.127 1.00 87.31 141 TYR A CA 1
ATOM 1099 C C . TYR A 1 141 ? -7.929 2.841 0.662 1.00 87.31 141 TYR A C 1
ATOM 1101 O O . TYR A 1 141 ? -7.306 2.080 -0.080 1.00 87.31 141 TYR A O 1
ATOM 1109 N N . VAL A 1 142 ? -8.420 4.010 0.246 1.00 90.06 142 VAL A N 1
ATOM 1110 C CA . VAL A 1 142 ? -8.308 4.488 -1.137 1.00 90.06 142 VAL A CA 1
ATOM 1111 C C . VAL A 1 142 ? -7.701 5.881 -1.145 1.00 90.06 142 VAL A C 1
ATOM 1113 O O . VAL A 1 142 ? -8.273 6.817 -0.589 1.00 90.06 142 VAL A O 1
ATOM 1116 N N . LYS A 1 143 ? -6.560 6.032 -1.815 1.00 92.75 143 LYS A N 1
ATOM 1117 C CA . LYS A 1 143 ? -5.899 7.320 -2.036 1.00 92.75 143 LYS A CA 1
ATOM 1118 C C . LYS A 1 143 ? -5.998 7.706 -3.508 1.00 92.75 143 LYS A C 1
ATOM 1120 O O . LYS A 1 143 ? -5.535 6.969 -4.374 1.00 92.75 143 LYS A O 1
ATOM 1125 N N . ARG A 1 144 ? -6.587 8.872 -3.789 1.00 95.19 144 ARG A N 1
ATOM 1126 C CA . ARG A 1 144 ? -6.586 9.475 -5.129 1.00 95.19 144 ARG A CA 1
ATOM 1127 C C . ARG A 1 144 ? -5.249 10.164 -5.388 1.00 95.19 144 ARG A C 1
ATOM 1129 O O . ARG A 1 144 ? -4.754 10.879 -4.517 1.00 95.19 144 ARG A O 1
ATOM 1136 N N . ILE A 1 145 ? -4.703 9.964 -6.579 1.00 97.00 145 ILE A N 1
ATOM 1137 C CA . ILE A 1 145 ? -3.451 10.557 -7.046 1.00 97.00 145 ILE A CA 1
ATOM 1138 C C . ILE A 1 145 ? -3.742 11.194 -8.402 1.00 97.00 145 ILE A C 1
ATOM 1140 O O . ILE A 1 145 ? -4.201 10.507 -9.310 1.00 97.00 145 ILE A O 1
ATOM 1144 N N . THR A 1 146 ? -3.499 12.494 -8.516 1.00 96.94 146 THR A N 1
ATOM 1145 C CA . THR A 1 146 ? -3.698 13.254 -9.754 1.00 96.94 146 THR A CA 1
ATOM 1146 C C . THR A 1 146 ? -2.351 13.416 -10.443 1.00 96.94 146 THR A C 1
ATOM 1148 O O . THR A 1 146 ? -1.380 13.838 -9.813 1.00 96.94 146 THR A O 1
ATOM 1151 N N . ILE A 1 147 ? -2.286 13.029 -11.713 1.00 96.50 147 ILE A N 1
ATOM 1152 C CA . ILE A 1 147 ? -1.081 13.053 -12.539 1.00 96.50 147 ILE A CA 1
ATOM 1153 C C . ILE A 1 147 ? -1.289 14.088 -13.632 1.00 96.50 147 ILE A C 1
ATOM 1155 O O . ILE A 1 147 ? -2.248 13.990 -14.395 1.00 96.50 147 ILE A O 1
ATOM 1159 N N . GLU A 1 148 ? -0.377 15.048 -13.732 1.00 95.25 148 GLU A N 1
ATOM 1160 C CA . GLU A 1 148 ? -0.423 16.105 -14.739 1.00 95.25 148 GLU A CA 1
ATOM 1161 C C . GLU A 1 148 ? 0.572 15.807 -15.868 1.00 95.25 148 GLU A C 1
ATOM 1163 O O . GLU A 1 148 ? 1.726 15.453 -15.616 1.00 95.25 148 GLU A O 1
ATOM 1168 N N . ASN A 1 149 ? 0.148 15.991 -17.120 1.00 94.31 149 ASN A N 1
ATOM 1169 C CA . ASN A 1 149 ? 1.042 16.016 -18.276 1.00 94.31 149 ASN A CA 1
ATOM 1170 C C . ASN A 1 149 ? 1.099 17.449 -18.828 1.00 94.31 149 ASN A C 1
ATOM 1172 O O . ASN A 1 149 ? 0.167 17.870 -19.520 1.00 94.31 149 ASN A O 1
ATOM 1176 N N . PRO A 1 150 ? 2.168 18.217 -18.545 1.00 92.00 150 PRO A N 1
ATOM 1177 C CA . PRO A 1 150 ? 2.281 19.596 -18.997 1.00 92.00 150 PRO A CA 1
ATOM 1178 C C . PRO A 1 150 ? 2.159 19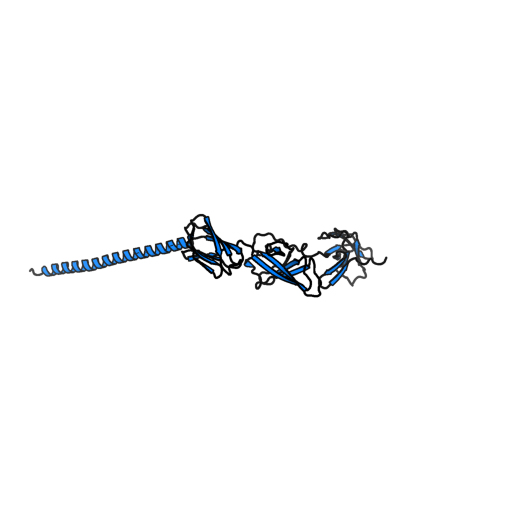.753 -20.524 1.00 92.00 150 PRO A C 1
ATOM 1180 O O . PRO A 1 150 ? 2.510 18.847 -21.288 1.00 92.00 150 PRO A O 1
ATOM 1183 N N . PRO A 1 151 ? 1.697 20.920 -21.012 1.00 89.31 151 PRO A N 1
ATOM 1184 C CA . PRO A 1 151 ? 1.636 21.188 -22.443 1.00 89.31 151 PRO A CA 1
ATOM 1185 C C . PRO A 1 151 ? 3.016 21.066 -23.102 1.00 89.31 151 PRO A C 1
ATOM 1187 O O . PRO A 1 151 ? 4.016 21.523 -22.553 1.00 89.31 151 PRO A O 1
ATOM 1190 N N . GLY A 1 152 ? 3.057 20.519 -24.319 1.00 86.06 152 GLY A N 1
ATOM 1191 C CA . GLY A 1 152 ? 4.281 20.428 -25.129 1.00 86.06 152 GLY A CA 1
ATOM 1192 C C . GLY A 1 152 ? 4.907 19.033 -25.210 1.00 86.06 152 GLY A C 1
ATOM 1193 O O . GLY A 1 152 ? 5.711 18.804 -26.108 1.00 86.06 152 GLY A O 1
ATOM 1194 N N . ASN A 1 153 ? 4.481 18.088 -24.367 1.00 85.31 153 ASN A N 1
ATOM 1195 C CA . ASN A 1 153 ? 4.940 16.692 -24.422 1.00 85.31 153 ASN A CA 1
ATOM 1196 C C . ASN A 1 153 ? 4.194 15.831 -25.458 1.00 85.31 153 ASN A C 1
ATOM 1198 O O . ASN A 1 153 ? 4.612 14.713 -25.743 1.00 85.31 153 ASN A O 1
ATOM 1202 N N . GLY A 1 154 ? 3.083 16.330 -26.012 1.00 90.69 154 GLY A N 1
ATOM 1203 C CA . GLY A 1 154 ? 2.124 15.493 -26.737 1.00 90.69 154 GLY A CA 1
ATOM 1204 C C . GLY A 1 154 ? 1.314 14.597 -25.795 1.00 90.69 154 GLY A C 1
ATOM 1205 O O . GLY A 1 154 ? 1.377 14.742 -24.571 1.00 90.69 154 GLY A O 1
ATOM 1206 N N . GLU A 1 155 ? 0.484 13.729 -26.371 1.00 90.94 155 GLU A N 1
ATOM 1207 C CA . GLU A 1 155 ? -0.170 12.655 -25.619 1.00 90.94 155 GLU A CA 1
ATOM 1208 C C . GLU A 1 155 ? 0.857 11.556 -25.332 1.00 90.94 155 GLU A C 1
ATOM 1210 O O . GLU A 1 155 ? 1.614 11.165 -26.222 1.00 90.94 155 GLU A O 1
ATOM 1215 N N . LEU A 1 156 ? 0.896 11.087 -24.085 1.00 91.75 156 LEU A N 1
ATOM 1216 C CA . LEU A 1 156 ? 1.781 10.004 -23.665 1.00 91.75 156 LEU A CA 1
ATOM 1217 C C . LEU A 1 156 ? 0.959 8.728 -23.500 1.00 91.75 156 LEU A C 1
ATOM 1219 O O . LEU A 1 156 ? -0.126 8.760 -22.918 1.00 91.75 156 LEU A O 1
ATOM 1223 N N . HIS A 1 157 ? 1.496 7.613 -23.982 1.00 92.38 157 HIS A N 1
ATOM 1224 C CA . HIS A 1 157 ? 0.893 6.290 -23.862 1.00 92.38 157 HIS A CA 1
ATOM 1225 C C . HIS A 1 157 ? 1.810 5.374 -23.065 1.00 92.38 157 HIS A C 1
ATOM 1227 O O . HIS A 1 157 ? 3.029 5.494 -23.179 1.00 92.38 157 HIS A O 1
ATOM 1233 N N . ASP A 1 158 ? 1.216 4.468 -22.285 1.00 91.69 158 ASP A N 1
ATOM 1234 C CA . ASP A 1 158 ? 1.944 3.445 -21.522 1.00 91.69 158 ASP A CA 1
ATOM 1235 C C . ASP A 1 158 ? 3.112 4.012 -20.691 1.00 91.69 158 ASP A C 1
ATOM 1237 O O . ASP A 1 158 ? 4.176 3.406 -20.564 1.00 91.69 158 ASP A O 1
ATOM 1241 N N . PHE A 1 159 ? 2.901 5.202 -20.127 1.00 91.44 159 PHE A N 1
ATOM 1242 C CA . PHE A 1 159 ? 3.935 6.029 -19.521 1.00 91.44 159 PHE A CA 1
ATOM 1243 C C . PHE A 1 159 ? 4.132 5.686 -18.043 1.00 91.44 159 PHE A C 1
ATOM 1245 O O . PHE A 1 159 ? 3.164 5.581 -17.286 1.00 91.44 159 PHE A O 1
ATOM 1252 N N . GLN A 1 160 ? 5.385 5.527 -17.618 1.00 93.69 160 GLN A N 1
ATOM 1253 C CA . GLN A 1 160 ? 5.738 5.213 -16.235 1.00 93.69 160 GLN A CA 1
ATOM 1254 C C . GLN A 1 160 ? 5.772 6.491 -15.398 1.00 93.69 160 GLN A C 1
ATOM 1256 O O . GLN A 1 160 ? 6.538 7.414 -15.669 1.00 93.69 160 GLN A O 1
ATOM 1261 N N . VAL A 1 161 ? 4.948 6.533 -14.356 1.00 95.56 161 VAL A N 1
ATOM 1262 C CA . VAL A 1 161 ? 4.835 7.673 -13.446 1.00 95.56 161 VAL A CA 1
ATOM 1263 C C . VAL A 1 161 ? 5.385 7.290 -12.082 1.00 95.56 161 VAL A C 1
ATOM 1265 O O . VAL A 1 161 ? 4.963 6.291 -11.498 1.00 95.56 161 VAL A O 1
ATOM 1268 N N . GLU A 1 162 ? 6.310 8.101 -11.575 1.00 96.88 162 GLU A N 1
ATOM 1269 C CA . GLU A 1 162 ? 6.851 7.971 -10.224 1.00 96.88 162 GLU A CA 1
ATOM 1270 C C . GLU A 1 162 ? 5.858 8.522 -9.194 1.00 96.88 162 GLU A C 1
ATOM 1272 O O . GLU A 1 162 ? 5.382 9.654 -9.292 1.00 96.88 162 GLU A O 1
ATOM 1277 N N . ILE A 1 163 ? 5.568 7.727 -8.172 1.00 98.00 163 ILE A N 1
ATOM 1278 C CA . ILE A 1 163 ? 4.723 8.088 -7.041 1.00 98.00 163 ILE A CA 1
ATOM 1279 C C . ILE A 1 163 ? 5.572 8.029 -5.777 1.00 98.00 163 ILE A C 1
ATOM 1281 O O . ILE A 1 163 ? 6.049 6.966 -5.373 1.00 98.00 163 ILE A O 1
ATOM 1285 N N . GLN A 1 164 ? 5.702 9.179 -5.118 1.00 98.00 164 GLN A N 1
ATOM 1286 C CA . GLN A 1 164 ? 6.409 9.301 -3.848 1.00 98.00 164 GLN A CA 1
ATOM 1287 C C . GLN A 1 164 ? 5.435 9.252 -2.668 1.00 98.00 164 GLN A C 1
ATOM 1289 O O . GLN A 1 164 ? 4.562 10.114 -2.503 1.00 98.00 164 GLN A O 1
ATOM 1294 N N . LEU A 1 165 ? 5.612 8.252 -1.807 1.00 98.12 165 LEU A N 1
ATOM 1295 C CA . LEU A 1 165 ? 4.884 8.127 -0.547 1.00 98.12 165 LEU A CA 1
ATOM 1296 C C . LEU A 1 165 ? 5.794 8.548 0.607 1.00 98.12 165 LEU A C 1
ATOM 1298 O O . LEU A 1 165 ? 6.921 8.073 0.725 1.00 98.12 165 LEU A O 1
ATOM 1302 N N . THR A 1 166 ? 5.307 9.428 1.476 1.00 97.75 166 THR A N 1
ATOM 1303 C CA . THR A 1 166 ? 6.036 9.937 2.650 1.00 97.75 166 THR A CA 1
ATOM 1304 C C . THR A 1 166 ? 5.136 9.879 3.885 1.00 97.75 166 THR A C 1
ATOM 1306 O O . THR A 1 166 ? 3.915 9.837 3.723 1.00 97.75 166 THR A O 1
ATOM 1309 N N . PRO A 1 167 ? 5.676 9.913 5.120 1.00 96.25 167 PRO A N 1
ATOM 1310 C CA . PRO A 1 167 ? 4.856 9.964 6.333 1.00 96.25 167 PRO A CA 1
ATOM 1311 C C . PRO A 1 167 ? 3.854 11.127 6.354 1.00 96.25 167 PRO A C 1
ATOM 1313 O O . PRO A 1 167 ? 2.788 11.001 6.950 1.00 96.25 167 PRO A O 1
ATOM 1316 N N . ASP A 1 168 ? 4.164 12.228 5.662 1.00 95.62 168 ASP A N 1
ATOM 1317 C CA . ASP A 1 168 ? 3.282 13.395 5.556 1.00 95.62 168 ASP A CA 1
ATOM 1318 C C . ASP A 1 168 ? 2.065 13.140 4.658 1.00 95.62 168 ASP A C 1
ATOM 1320 O O . ASP A 1 168 ? 1.020 13.765 4.833 1.00 95.62 168 ASP A O 1
ATOM 1324 N N . ASN A 1 169 ? 2.193 12.245 3.672 1.00 94.31 169 ASN A N 1
ATOM 1325 C CA . ASN A 1 169 ? 1.160 12.024 2.663 1.00 94.31 169 ASN A CA 1
ATOM 1326 C C . ASN A 1 169 ? 0.546 10.613 2.704 1.00 94.31 169 ASN A C 1
ATOM 1328 O O . ASN A 1 169 ? -0.468 10.378 2.043 1.00 94.31 169 ASN A O 1
ATOM 1332 N N . PHE A 1 170 ? 1.135 9.663 3.429 1.00 95.00 170 PHE A N 1
ATOM 1333 C CA . PHE A 1 170 ? 0.732 8.262 3.439 1.00 95.00 170 PHE A CA 1
ATOM 1334 C C . PHE A 1 170 ? 0.925 7.630 4.819 1.00 95.00 170 PHE A C 1
ATOM 1336 O O . PHE A 1 170 ? 2.012 7.649 5.394 1.00 95.00 170 PHE A O 1
ATOM 1343 N N . ASN A 1 171 ? -0.140 7.016 5.337 1.00 92.44 171 ASN A N 1
ATOM 1344 C CA . ASN A 1 171 ? -0.101 6.342 6.627 1.00 92.44 171 ASN A CA 1
ATOM 1345 C C . ASN A 1 171 ? 0.331 4.874 6.472 1.00 92.44 171 ASN A C 1
ATOM 1347 O O . ASN A 1 171 ? -0.484 3.994 6.183 1.00 92.44 171 ASN A O 1
ATOM 1351 N N . TYR A 1 172 ? 1.614 4.616 6.720 1.00 94.94 172 TYR A N 1
ATOM 1352 C CA . TYR A 1 172 ? 2.224 3.292 6.601 1.00 94.94 172 TYR A CA 1
ATOM 1353 C C . TYR A 1 172 ? 1.660 2.233 7.559 1.00 94.94 172 TYR A C 1
ATOM 1355 O O . TYR A 1 172 ? 1.755 1.051 7.241 1.00 94.94 172 TYR A O 1
ATOM 1363 N N . SER A 1 173 ? 1.042 2.600 8.693 1.00 91.38 173 SER A N 1
ATOM 1364 C CA . SER A 1 173 ? 0.473 1.605 9.628 1.00 91.38 173 SER A CA 1
ATOM 1365 C C . SER A 1 173 ? -0.721 0.846 9.037 1.00 91.38 173 SER A C 1
ATOM 1367 O O . SER A 1 173 ? -1.096 -0.239 9.493 1.00 91.38 173 SER A O 1
ATOM 1369 N N . ARG A 1 174 ? -1.327 1.415 7.994 1.00 89.75 174 ARG A N 1
ATOM 1370 C CA . ARG A 1 174 ? -2.495 0.858 7.318 1.00 89.75 174 ARG A CA 1
ATOM 1371 C C . ARG A 1 174 ? -2.123 -0.120 6.214 1.00 89.75 174 ARG A C 1
ATOM 1373 O O . ARG A 1 174 ? -2.909 -1.023 5.960 1.00 89.75 174 ARG A O 1
ATOM 1380 N N . ALA A 1 175 ? -0.933 0.007 5.639 1.00 93.44 175 ALA A N 1
ATOM 1381 C CA . ALA A 1 175 ? -0.436 -0.887 4.605 1.00 93.44 175 ALA A CA 1
ATOM 1382 C C . ALA A 1 175 ? 0.301 -2.099 5.187 1.00 93.44 175 ALA A C 1
ATOM 1384 O O . ALA A 1 175 ? 0.649 -2.149 6.372 1.00 93.44 175 ALA A O 1
ATOM 1385 N N . ARG A 1 176 ? 0.573 -3.086 4.338 1.00 94.94 176 ARG A N 1
ATOM 1386 C CA . ARG A 1 176 ? 1.490 -4.181 4.651 1.00 94.94 176 ARG A CA 1
ATOM 1387 C C . ARG A 1 176 ? 2.893 -3.617 4.890 1.00 94.94 176 ARG A C 1
ATOM 1389 O O . ARG A 1 176 ? 3.305 -2.645 4.260 1.00 94.94 176 ARG A O 1
ATOM 1396 N N . TRP A 1 177 ? 3.669 -4.263 5.760 1.00 94.94 177 TRP A N 1
ATOM 1397 C CA . TRP A 1 177 ? 5.003 -3.796 6.175 1.00 94.94 177 TRP A CA 1
ATOM 1398 C C . TRP A 1 177 ? 5.998 -3.558 5.020 1.00 94.94 177 TRP A C 1
ATOM 1400 O O . TRP A 1 177 ? 6.951 -2.804 5.196 1.00 94.94 177 TRP A O 1
ATOM 1410 N N . ASN A 1 178 ? 5.776 -4.169 3.852 1.00 95.31 178 ASN A N 1
ATOM 1411 C CA . ASN A 1 178 ? 6.574 -4.013 2.631 1.00 95.31 178 ASN A CA 1
ATOM 1412 C C . ASN A 1 178 ? 5.798 -3.397 1.445 1.00 95.31 178 ASN A C 1
ATOM 1414 O O . ASN A 1 178 ? 6.279 -3.471 0.318 1.00 95.31 178 ASN A O 1
ATOM 1418 N N . GLY A 1 179 ? 4.578 -2.889 1.660 1.00 96.19 179 GLY A N 1
ATOM 1419 C CA . GLY A 1 179 ? 3.725 -2.339 0.599 1.00 96.19 179 GLY A CA 1
ATOM 1420 C C . GLY A 1 179 ? 3.163 -3.372 -0.388 1.00 96.19 179 GLY A C 1
ATOM 1421 O O . GLY A 1 179 ? 2.620 -3.006 -1.425 1.00 96.19 179 GLY A O 1
ATOM 1422 N N . GLY A 1 180 ? 3.272 -4.677 -0.114 1.00 97.12 180 GLY A N 1
ATOM 1423 C CA . GLY A 1 180 ? 2.777 -5.716 -1.031 1.00 97.12 180 GLY A CA 1
ATOM 1424 C C . GLY A 1 180 ? 1.256 -5.693 -1.269 1.00 97.12 180 GLY A C 1
ATOM 1425 O O . GLY A 1 180 ? 0.767 -6.285 -2.229 1.00 97.12 180 GLY A O 1
ATOM 1426 N N . ASP A 1 181 ? 0.501 -4.995 -0.427 1.00 97.19 181 ASP A N 1
ATOM 1427 C CA . ASP A 1 181 ? -0.954 -4.870 -0.509 1.00 97.19 181 ASP A CA 1
ATOM 1428 C C . ASP A 1 181 ? -1.445 -3.725 -1.406 1.00 97.19 181 ASP A C 1
ATOM 1430 O O . ASP A 1 181 ? -2.651 -3.575 -1.595 1.00 97.19 181 ASP A O 1
ATOM 1434 N N . LEU A 1 182 ? -0.542 -2.925 -1.982 1.00 97.94 182 LEU A N 1
ATOM 1435 C CA . LEU A 1 182 ? -0.921 -1.824 -2.869 1.00 97.94 182 LEU A CA 1
ATOM 1436 C C . LEU A 1 182 ? -1.563 -2.333 -4.167 1.00 97.94 182 LEU A C 1
ATOM 1438 O O . LEU A 1 182 ? -1.083 -3.290 -4.771 1.00 97.94 182 LEU A O 1
ATOM 1442 N N . ARG A 1 183 ? -2.616 -1.663 -4.643 1.00 98.00 183 ARG A N 1
ATOM 1443 C CA . ARG A 1 183 ? -3.225 -1.882 -5.966 1.00 98.00 183 ARG A CA 1
ATOM 1444 C C . ARG A 1 183 ? -3.587 -0.553 -6.615 1.00 98.00 183 ARG A C 1
ATOM 1446 O O . ARG A 1 183 ? -4.124 0.320 -5.945 1.00 98.00 183 ARG A O 1
ATOM 1453 N N . PHE A 1 184 ? -3.348 -0.416 -7.915 1.00 98.44 184 PHE A N 1
ATOM 1454 C CA . PHE A 1 184 ? -3.606 0.822 -8.654 1.00 98.44 184 PHE A CA 1
ATOM 1455 C C . PHE A 1 184 ? -4.670 0.615 -9.730 1.00 98.44 184 PHE A C 1
ATOM 1457 O O . PHE A 1 184 ? -4.668 -0.397 -10.433 1.00 98.44 184 PHE A O 1
ATOM 1464 N N . TYR A 1 185 ? -5.578 1.581 -9.855 1.00 98.25 185 TYR A N 1
ATOM 1465 C CA . TYR A 1 185 ? -6.697 1.551 -10.795 1.00 98.25 185 TYR A CA 1
ATOM 1466 C C . TYR A 1 185 ? -6.952 2.934 -11.396 1.00 98.25 185 TYR A C 1
ATOM 1468 O O . TYR A 1 185 ? -6.738 3.946 -10.733 1.00 98.25 185 TYR A O 1
ATOM 1476 N N . LEU A 1 186 ? -7.481 2.982 -12.618 1.00 97.00 186 LEU A N 1
ATOM 1477 C CA . LEU A 1 186 ? -7.945 4.223 -13.255 1.00 97.00 186 LEU A CA 1
ATOM 1478 C C . LEU A 1 186 ? -9.205 4.794 -12.596 1.00 97.00 186 LEU A C 1
ATOM 1480 O O . LEU A 1 186 ? -9.443 5.996 -12.647 1.00 97.00 186 LEU A O 1
ATOM 1484 N N . TYR A 1 187 ? -10.030 3.942 -11.985 1.00 93.25 187 TYR A N 1
ATOM 1485 C CA . TYR A 1 187 ? -11.334 4.344 -11.467 1.00 93.25 187 TYR A CA 1
ATOM 1486 C C . TYR A 1 187 ? -11.528 3.943 -10.002 1.00 93.25 187 TYR A C 1
ATOM 1488 O O . TYR A 1 187 ? -11.083 2.886 -9.549 1.00 93.25 187 TYR A O 1
ATOM 1496 N N . SER A 1 188 ? -12.276 4.768 -9.267 1.00 89.50 188 SER A N 1
ATOM 1497 C CA . SER A 1 188 ? -12.552 4.609 -7.831 1.00 89.50 188 SER A CA 1
ATOM 1498 C C . SER A 1 188 ? -13.390 3.380 -7.464 1.00 89.50 188 SER A C 1
ATOM 1500 O O . SER A 1 188 ? -13.524 3.056 -6.289 1.00 89.50 188 SER A O 1
ATOM 1502 N N . ASN A 1 189 ? -13.950 2.678 -8.448 1.00 86.31 189 ASN A N 1
ATOM 1503 C CA . ASN A 1 189 ? -14.670 1.416 -8.280 1.00 86.31 189 ASN A CA 1
ATOM 1504 C C . ASN A 1 189 ? -13.768 0.181 -8.495 1.00 86.31 189 ASN A C 1
ATOM 1506 O O . ASN A 1 189 ? -14.291 -0.901 -8.755 1.00 86.31 189 ASN A O 1
ATOM 1510 N N . ALA A 1 190 ? -12.441 0.350 -8.425 1.00 91.69 190 ALA A N 1
ATOM 1511 C CA . ALA A 1 190 ? -11.440 -0.698 -8.641 1.00 91.69 190 ALA A CA 1
ATOM 1512 C C . ALA A 1 190 ? -11.519 -1.352 -10.037 1.00 91.69 190 ALA A C 1
ATOM 1514 O O . ALA A 1 190 ? -11.343 -2.560 -10.196 1.00 91.69 190 ALA A O 1
ATOM 1515 N N . THR A 1 191 ? -11.782 -0.546 -11.072 1.00 95.12 191 THR A N 1
ATOM 1516 C CA . THR A 1 191 ? -11.732 -0.981 -12.479 1.00 95.12 191 THR A CA 1
ATOM 1517 C C . THR A 1 191 ? -10.614 -0.265 -13.240 1.00 95.12 191 THR A C 1
ATOM 1519 O O . THR A 1 191 ? -10.177 0.815 -12.849 1.00 95.12 191 THR A O 1
ATOM 1522 N N . GLY A 1 192 ? -10.116 -0.885 -14.316 1.00 96.31 192 GLY A N 1
ATOM 1523 C CA . GLY A 1 192 ? -8.953 -0.378 -15.056 1.00 96.31 192 GLY A CA 1
ATOM 1524 C C . GLY A 1 192 ? -7.655 -0.540 -14.264 1.00 96.31 192 GLY A C 1
ATOM 1525 O O . GLY A 1 192 ? -7.003 0.448 -13.946 1.00 96.31 192 GLY A O 1
ATOM 1526 N N . LYS A 1 193 ? -7.333 -1.782 -13.882 1.00 97.81 193 LYS A N 1
ATOM 1527 C CA . LYS A 1 193 ? -6.141 -2.129 -13.096 1.00 97.81 193 LYS A CA 1
ATOM 1528 C C . LYS A 1 193 ? -4.860 -1.722 -13.830 1.00 97.81 193 LYS A C 1
ATOM 1530 O O . LYS A 1 193 ? -4.763 -1.939 -15.035 1.00 97.81 193 LYS A O 1
ATOM 1535 N N . LEU A 1 194 ? -3.901 -1.171 -13.092 1.00 98.38 194 LEU A N 1
ATOM 1536 C CA . LEU A 1 194 ? -2.624 -0.681 -13.607 1.00 98.38 194 LEU A CA 1
ATOM 1537 C C . LEU A 1 194 ? -1.462 -1.522 -13.072 1.00 98.38 194 LEU A C 1
ATOM 1539 O O . LEU A 1 194 ? -1.461 -1.914 -11.901 1.00 98.38 194 LEU A O 1
ATOM 1543 N N . SER A 1 195 ? -0.468 -1.766 -13.927 1.00 98.31 195 SER A N 1
ATOM 1544 C CA . SER A 1 195 ? 0.802 -2.372 -13.524 1.00 98.31 195 SER A CA 1
ATOM 1545 C C . SER A 1 195 ? 1.609 -1.388 -12.686 1.00 98.31 195 SER A C 1
ATOM 1547 O O . SER A 1 195 ? 1.622 -0.184 -12.965 1.00 98.31 195 SER A O 1
ATOM 1549 N N . TYR A 1 196 ? 2.289 -1.898 -11.663 1.00 98.50 196 TYR A N 1
ATOM 1550 C CA . TYR A 1 196 ? 3.106 -1.089 -10.771 1.00 98.50 196 TYR A CA 1
ATOM 1551 C C . TYR A 1 196 ? 4.347 -1.844 -10.296 1.00 98.50 196 TYR A C 1
ATOM 1553 O O . TYR A 1 196 ? 4.379 -3.073 -10.293 1.00 98.50 196 TYR A O 1
ATOM 1561 N N . TRP A 1 197 ? 5.354 -1.096 -9.857 1.00 98.25 197 TRP A N 1
ATOM 1562 C CA . TRP A 1 197 ? 6.588 -1.623 -9.297 1.00 98.25 197 TRP A CA 1
ATOM 1563 C C . TRP A 1 197 ? 7.007 -0.803 -8.083 1.00 98.25 197 TRP A C 1
ATOM 1565 O O . TRP A 1 197 ? 7.079 0.421 -8.139 1.00 98.25 197 TRP A O 1
ATOM 1575 N N . ILE A 1 198 ? 7.282 -1.481 -6.975 1.00 98.31 198 ILE A N 1
ATOM 1576 C CA . ILE A 1 198 ? 7.830 -0.873 -5.766 1.00 98.31 198 ILE A CA 1
ATOM 1577 C C . ILE A 1 198 ? 9.351 -0.882 -5.908 1.00 98.31 198 ILE A C 1
ATOM 1579 O O . ILE A 1 198 ? 9.988 -1.915 -5.700 1.00 98.31 198 ILE A O 1
ATOM 1583 N N . GLU A 1 199 ? 9.926 0.268 -6.253 1.00 96.69 199 GLU A N 1
ATOM 1584 C CA . GLU A 1 199 ? 11.380 0.439 -6.326 1.00 96.69 199 GLU A CA 1
ATOM 1585 C C . GLU A 1 199 ? 11.996 0.420 -4.927 1.00 96.69 199 GLU A C 1
ATOM 1587 O O . GLU A 1 199 ? 13.003 -0.241 -4.671 1.00 96.69 199 GLU A O 1
ATOM 1592 N N . SER A 1 200 ? 11.378 1.150 -3.997 1.00 97.31 200 SER A N 1
ATOM 1593 C CA . SER A 1 200 ? 11.841 1.225 -2.617 1.00 97.31 200 SER A CA 1
ATOM 1594 C C . SER A 1 200 ? 10.685 1.438 -1.647 1.00 97.31 200 SER A C 1
ATOM 1596 O O . SER A 1 200 ? 9.715 2.137 -1.938 1.00 97.31 200 SER A O 1
ATOM 1598 N N . TRP A 1 201 ? 10.804 0.837 -0.463 1.00 97.75 201 TRP A N 1
ATOM 1599 C CA . TRP A 1 201 ? 9.827 0.966 0.614 1.00 97.75 201 TRP A CA 1
ATOM 1600 C C . TRP A 1 201 ? 10.523 1.423 1.895 1.00 97.75 201 TRP A C 1
ATOM 1602 O O . TRP A 1 201 ? 11.186 0.638 2.573 1.00 97.75 201 TRP A O 1
ATOM 1612 N N . ASN A 1 202 ? 10.395 2.710 2.214 1.00 97.06 202 ASN A N 1
ATOM 1613 C CA . ASN A 1 202 ? 10.989 3.333 3.390 1.00 97.06 202 ASN A CA 1
ATOM 1614 C C . ASN A 1 202 ? 9.913 4.064 4.198 1.00 97.06 202 ASN A C 1
ATOM 1616 O O . ASN A 1 202 ? 9.598 5.226 3.948 1.00 97.06 202 ASN A O 1
ATOM 1620 N N . THR A 1 203 ? 9.392 3.395 5.226 1.00 96.31 203 THR A N 1
ATOM 1621 C CA . THR A 1 203 ? 8.303 3.913 6.068 1.00 96.31 203 THR A CA 1
ATOM 1622 C C . THR A 1 203 ? 8.697 5.119 6.930 1.00 96.31 203 THR A C 1
ATOM 1624 O O . THR A 1 203 ? 7.827 5.739 7.533 1.00 96.31 203 THR A O 1
ATOM 1627 N N . GLN A 1 204 ? 9.993 5.434 7.038 1.00 96.06 204 GLN A N 1
ATOM 1628 C CA . GLN A 1 204 ? 10.515 6.591 7.783 1.00 96.06 204 GLN A CA 1
ATOM 1629 C C . GLN A 1 204 ? 10.949 7.742 6.861 1.00 96.06 204 GLN A C 1
ATOM 1631 O O . GLN A 1 204 ? 11.330 8.804 7.347 1.00 96.06 204 GLN A O 1
ATOM 1636 N N . GLY A 1 205 ? 10.914 7.537 5.544 1.00 96.00 205 GLY A N 1
ATOM 1637 C CA . GLY A 1 205 ? 11.335 8.504 4.536 1.00 96.00 205 GLY A CA 1
ATOM 1638 C C . GLY A 1 205 ? 10.438 8.427 3.306 1.00 96.00 205 GLY A C 1
ATOM 1639 O O . GLY A 1 205 ? 9.217 8.357 3.430 1.00 96.00 205 GLY A O 1
ATOM 1640 N N . THR A 1 206 ? 11.039 8.440 2.119 1.00 97.44 206 THR A N 1
ATOM 1641 C CA . THR A 1 206 ? 10.298 8.335 0.857 1.00 97.44 206 THR A CA 1
ATOM 1642 C C . THR A 1 206 ? 10.300 6.897 0.356 1.00 97.44 206 THR A C 1
ATOM 1644 O O . THR A 1 206 ? 11.368 6.316 0.162 1.00 97.44 206 THR A O 1
ATOM 1647 N N . SER A 1 207 ? 9.113 6.341 0.126 1.00 98.38 207 SER A N 1
ATOM 1648 C CA . SER A 1 207 ? 8.930 5.132 -0.681 1.00 98.38 207 SER A CA 1
ATOM 1649 C C . SER A 1 207 ? 8.635 5.534 -2.121 1.00 98.38 207 SER A C 1
ATOM 1651 O O . SER A 1 207 ? 7.870 6.475 -2.348 1.00 98.38 207 SER A O 1
ATOM 1653 N N . ILE A 1 208 ? 9.225 4.816 -3.073 1.00 98.31 208 ILE A N 1
ATOM 1654 C CA . ILE A 1 208 ? 9.094 5.087 -4.506 1.00 98.31 208 ILE A CA 1
ATOM 1655 C C . ILE A 1 208 ? 8.343 3.929 -5.154 1.00 98.31 208 ILE A C 1
ATOM 1657 O O . ILE A 1 208 ? 8.757 2.769 -5.058 1.00 98.31 208 ILE A O 1
ATOM 1661 N N . VAL A 1 209 ? 7.231 4.258 -5.808 1.00 98.50 209 VAL A N 1
ATOM 1662 C CA . VAL A 1 209 ? 6.409 3.315 -6.566 1.00 98.50 209 VAL A CA 1
ATOM 1663 C C . VAL A 1 209 ? 6.224 3.853 -7.976 1.00 98.50 209 VAL A C 1
ATOM 1665 O O . VAL A 1 209 ? 5.814 4.993 -8.151 1.00 98.50 209 VAL A O 1
ATOM 1668 N N . TRP A 1 210 ? 6.481 3.029 -8.979 1.00 98.31 210 TRP A N 1
ATOM 1669 C CA . TRP A 1 210 ? 6.246 3.355 -10.380 1.00 98.31 210 TRP A CA 1
ATOM 1670 C C . TRP A 1 210 ? 4.944 2.734 -10.849 1.00 98.31 210 TRP A C 1
ATOM 1672 O O . TRP A 1 210 ? 4.680 1.572 -10.547 1.00 98.31 210 TRP A O 1
ATOM 1682 N N . VAL A 1 211 ? 4.139 3.484 -11.596 1.00 98.25 211 VAL A N 1
ATOM 1683 C CA . VAL A 1 211 ? 2.862 3.010 -12.148 1.00 98.25 211 VAL A CA 1
ATOM 1684 C C . VAL A 1 211 ? 2.821 3.283 -13.643 1.00 98.25 211 VAL A C 1
ATOM 1686 O O . VAL A 1 211 ? 3.084 4.403 -14.075 1.00 98.25 211 VAL A O 1
ATOM 1689 N N . LYS A 1 212 ? 2.476 2.266 -14.437 1.00 97.38 212 LYS A N 1
ATOM 1690 C CA . LYS A 1 212 ? 2.320 2.396 -15.891 1.00 97.38 212 LYS A CA 1
ATOM 1691 C C . LYS A 1 212 ? 0.912 2.893 -16.216 1.00 97.38 212 LYS A C 1
ATOM 1693 O O . LYS A 1 212 ? -0.066 2.186 -15.972 1.00 97.38 212 LYS A O 1
ATOM 1698 N N . VAL A 1 213 ? 0.803 4.111 -16.744 1.00 96.56 213 VAL A N 1
ATOM 1699 C CA . VAL A 1 213 ? -0.470 4.771 -17.071 1.00 96.56 213 VAL A CA 1
ATOM 1700 C C . VAL A 1 213 ? -0.716 4.713 -18.587 1.00 96.56 213 VAL A C 1
ATOM 1702 O O . VAL A 1 213 ? 0.127 5.176 -19.352 1.00 96.56 213 VAL A O 1
ATOM 1705 N N . PRO A 1 214 ? -1.861 4.183 -19.057 1.00 95.62 214 PRO A N 1
ATOM 1706 C CA . PRO A 1 214 ? -2.065 3.869 -20.477 1.00 95.62 214 PRO A CA 1
ATOM 1707 C C . PRO A 1 214 ? -2.245 5.091 -21.389 1.00 95.62 214 PRO A C 1
ATOM 1709 O O . PRO A 1 214 ? -1.909 5.026 -22.569 1.00 95.62 214 PRO A O 1
ATOM 1712 N N . SER A 1 215 ? -2.788 6.199 -20.881 1.00 94.75 215 SER A N 1
ATOM 1713 C CA . SER A 1 215 ? -2.927 7.451 -21.634 1.00 94.75 215 SER A CA 1
ATOM 1714 C C . SER A 1 215 ? -2.873 8.637 -20.677 1.00 94.75 215 SER A C 1
ATOM 1716 O O . SER A 1 215 ? -3.544 8.639 -19.643 1.00 94.75 215 SER A O 1
ATOM 1718 N N . LEU A 1 216 ? -2.065 9.634 -21.033 1.00 94.06 216 LEU A N 1
ATOM 1719 C CA . LEU A 1 216 ? -1.966 10.931 -20.374 1.00 94.06 216 LEU A CA 1
ATOM 1720 C C . LEU A 1 216 ? -2.106 12.033 -21.442 1.00 94.06 216 LEU A C 1
ATOM 1722 O O . LEU A 1 216 ? -1.165 12.267 -22.213 1.00 94.06 216 LEU A O 1
ATOM 1726 N N . PRO A 1 217 ? -3.255 12.728 -21.511 1.00 93.94 217 PRO A N 1
ATOM 1727 C CA . PRO A 1 217 ? -3.508 13.740 -22.529 1.00 93.94 217 PRO A CA 1
ATOM 1728 C C . PRO A 1 217 ? -2.575 14.945 -22.371 1.00 93.94 217 PRO A C 1
ATOM 1730 O O . PRO A 1 217 ? -2.242 15.348 -21.259 1.00 93.94 217 PRO A O 1
ATOM 1733 N N . SER A 1 218 ? -2.167 15.551 -23.489 1.00 93.62 218 SER A N 1
ATOM 1734 C CA . SER A 1 218 ? -1.280 16.721 -23.463 1.00 93.62 218 SER A CA 1
ATOM 1735 C C . SER A 1 218 ? -1.949 17.928 -22.808 1.00 93.62 218 SER A C 1
ATOM 1737 O O . SER A 1 218 ? -3.046 18.319 -23.209 1.00 93.62 218 SER A O 1
ATOM 1739 N N . GLY A 1 219 ? -1.279 18.545 -21.834 1.00 91.56 219 GLY A N 1
ATOM 1740 C CA . GLY A 1 219 ? -1.835 19.658 -21.063 1.00 91.56 219 GLY A CA 1
ATOM 1741 C C . GLY A 1 219 ? -3.037 19.268 -20.198 1.00 91.56 219 GLY A C 1
ATOM 1742 O O . GLY A 1 219 ? -3.830 20.144 -19.857 1.00 91.56 219 GLY A O 1
ATOM 1743 N N . GLY A 1 220 ? -3.210 17.976 -19.909 1.00 92.19 220 GLY A N 1
ATOM 1744 C CA . GLY A 1 220 ? -4.320 17.449 -19.126 1.00 92.19 220 GLY A CA 1
ATOM 1745 C C . GLY A 1 220 ? -3.867 16.700 -17.879 1.00 92.19 220 GLY A C 1
ATOM 1746 O O . GLY A 1 220 ? -2.675 16.571 -17.594 1.00 92.19 220 GLY A O 1
ATOM 1747 N N . GLU A 1 221 ? -4.856 16.194 -17.150 1.00 94.81 221 GLU A N 1
ATOM 1748 C CA . GLU A 1 221 ? -4.669 15.467 -15.900 1.00 94.81 221 GLU A CA 1
ATOM 1749 C C . GLU A 1 221 ? -5.400 14.127 -15.955 1.00 94.81 221 GLU A C 1
ATOM 1751 O O . GLU A 1 221 ? -6.451 14.002 -16.594 1.00 94.81 221 GLU A O 1
ATOM 1756 N N . VAL A 1 222 ? -4.857 13.132 -15.264 1.00 96.31 222 VAL A N 1
ATOM 1757 C CA . VAL A 1 222 ? -5.499 11.835 -15.050 1.00 96.31 222 VAL A CA 1
ATOM 1758 C C . VAL A 1 222 ? -5.466 11.510 -13.568 1.00 96.31 222 VAL A C 1
ATOM 1760 O O . VAL A 1 222 ? -4.418 11.565 -12.928 1.00 96.31 222 VAL A O 1
ATOM 1763 N N . ASP A 1 223 ? -6.625 11.142 -13.033 1.00 97.12 223 ASP A N 1
ATOM 1764 C CA . ASP A 1 223 ? -6.732 10.584 -11.693 1.00 97.12 223 ASP A CA 1
ATOM 1765 C C . ASP A 1 223 ? -6.488 9.072 -11.743 1.00 97.12 223 ASP A C 1
ATOM 1767 O O . ASP A 1 223 ? -7.071 8.356 -12.559 1.00 97.12 223 ASP A O 1
ATOM 1771 N N . ILE A 1 224 ? -5.673 8.581 -10.815 1.00 98.00 224 ILE A N 1
ATOM 1772 C CA . ILE A 1 224 ? -5.569 7.162 -10.479 1.00 98.00 224 ILE A CA 1
ATOM 1773 C C . ILE A 1 224 ? -5.890 6.957 -8.997 1.00 98.00 224 ILE A C 1
ATOM 1775 O O . ILE A 1 224 ? -5.823 7.875 -8.173 1.00 98.00 224 ILE A O 1
ATOM 1779 N N . TYR A 1 225 ? -6.235 5.727 -8.642 1.00 97.38 225 TYR A N 1
ATOM 1780 C CA . TYR A 1 225 ? -6.663 5.348 -7.303 1.00 97.38 225 TYR A CA 1
ATOM 1781 C C . TYR A 1 225 ? -5.793 4.213 -6.780 1.00 97.38 225 TYR A C 1
ATOM 1783 O O . TYR A 1 225 ? -5.730 3.139 -7.377 1.00 97.38 225 TYR A O 1
ATOM 1791 N N . MET A 1 226 ? -5.143 4.460 -5.645 1.00 97.44 226 MET A N 1
ATOM 1792 C CA . MET A 1 226 ? -4.339 3.487 -4.918 1.00 97.44 226 MET A CA 1
ATOM 1793 C C . MET A 1 226 ? -5.165 2.878 -3.783 1.00 97.44 226 MET A C 1
ATOM 1795 O O . MET A 1 226 ? -5.555 3.584 -2.853 1.00 97.44 226 MET A O 1
ATOM 1799 N N . PHE A 1 227 ? -5.413 1.576 -3.857 1.00 95.38 227 PHE A N 1
ATOM 1800 C CA . PHE A 1 227 ? -6.084 0.762 -2.848 1.00 95.38 227 PHE A CA 1
ATOM 1801 C C . PHE A 1 227 ? -5.048 0.026 -1.995 1.00 95.38 227 PHE A C 1
ATOM 1803 O O . PHE A 1 227 ? -4.043 -0.441 -2.528 1.00 95.38 227 PHE A O 1
ATOM 1810 N N . TYR A 1 228 ? -5.284 -0.067 -0.687 1.00 94.69 228 TYR A N 1
ATOM 1811 C CA . TYR A 1 228 ? -4.412 -0.745 0.282 1.00 94.69 228 TYR A CA 1
ATOM 1812 C C . TYR A 1 228 ? -5.183 -1.064 1.573 1.00 94.69 228 TYR A C 1
ATOM 1814 O O . TYR A 1 228 ? -6.316 -0.615 1.733 1.00 94.69 228 TYR A O 1
ATOM 1822 N N . GLY A 1 229 ? -4.606 -1.830 2.501 1.00 90.56 229 GLY A N 1
ATOM 1823 C CA . GLY A 1 229 ? -5.250 -2.195 3.775 1.00 90.56 229 GLY A CA 1
ATOM 1824 C C . GLY A 1 229 ? -5.316 -3.696 4.038 1.00 90.56 229 GLY A C 1
ATOM 1825 O O . GLY A 1 229 ? -5.335 -4.111 5.196 1.00 90.56 229 GLY A O 1
ATOM 1826 N N . ASP A 1 230 ? -5.281 -4.504 2.978 1.00 89.62 230 ASP A N 1
ATOM 1827 C CA . ASP A 1 230 ? -5.269 -5.965 3.052 1.00 89.62 230 ASP A CA 1
ATOM 1828 C C . ASP A 1 230 ? -3.839 -6.471 3.264 1.00 89.62 230 ASP A C 1
ATOM 1830 O O . ASP A 1 230 ? -3.118 -6.811 2.327 1.00 89.62 230 ASP A O 1
ATOM 1834 N N . LYS A 1 231 ? -3.406 -6.493 4.526 1.00 89.38 231 LYS A N 1
ATOM 1835 C CA . LYS A 1 231 ? -2.024 -6.833 4.897 1.00 89.38 231 LYS A CA 1
ATOM 1836 C C . LYS A 1 231 ? -1.618 -8.270 4.539 1.00 89.38 231 LYS A C 1
ATOM 1838 O O . LYS A 1 231 ? -0.417 -8.554 4.518 1.00 89.38 231 LYS A O 1
ATOM 1843 N N . ASP A 1 232 ? -2.578 -9.138 4.229 1.00 89.12 232 ASP A N 1
ATOM 1844 C CA . ASP A 1 232 ? -2.345 -10.526 3.833 1.00 89.12 232 ASP A CA 1
ATOM 1845 C C . ASP A 1 232 ? -2.220 -10.697 2.310 1.00 89.12 232 ASP A C 1
ATOM 1847 O O . ASP A 1 232 ? -1.720 -11.725 1.839 1.00 89.12 232 ASP A O 1
ATOM 1851 N N . ALA A 1 233 ? -2.592 -9.680 1.524 1.00 92.00 233 ALA A N 1
ATOM 1852 C CA . ALA A 1 233 ? -2.496 -9.714 0.071 1.00 92.00 233 ALA A CA 1
ATOM 1853 C C . ALA A 1 233 ? -1.057 -9.966 -0.406 1.00 92.00 233 ALA A C 1
ATOM 1855 O O . ALA A 1 233 ? -0.091 -9.331 0.035 1.00 92.00 233 ALA A O 1
ATOM 1856 N N . ALA A 1 234 ? -0.905 -10.891 -1.359 1.00 95.56 234 ALA A N 1
ATOM 1857 C CA . ALA A 1 234 ? 0.362 -11.124 -2.045 1.00 95.56 234 ALA A CA 1
ATOM 1858 C C . ALA A 1 234 ? 0.781 -9.886 -2.853 1.00 95.56 234 ALA A C 1
ATOM 1860 O O . ALA A 1 234 ? -0.068 -9.167 -3.378 1.00 95.56 234 ALA A O 1
ATOM 1861 N N . SER A 1 235 ? 2.091 -9.655 -2.970 1.00 97.00 235 SER A N 1
ATOM 1862 C CA . SER A 1 235 ? 2.598 -8.565 -3.808 1.00 97.00 235 SER A CA 1
ATOM 1863 C C . SER A 1 235 ? 2.349 -8.859 -5.283 1.00 97.00 235 SER A C 1
ATOM 1865 O O . SER A 1 235 ? 2.616 -9.968 -5.740 1.00 97.00 235 SER A O 1
ATOM 1867 N N . GLU A 1 236 ? 1.875 -7.852 -6.010 1.00 97.75 236 GLU A N 1
ATOM 1868 C CA . GLU A 1 236 ? 1.755 -7.855 -7.473 1.00 97.75 236 GLU A CA 1
ATOM 1869 C C . GLU A 1 236 ? 2.706 -6.838 -8.126 1.00 97.75 236 GLU A C 1
ATOM 1871 O O . GLU A 1 236 ? 2.594 -6.547 -9.312 1.00 97.75 236 GLU A O 1
ATOM 1876 N N . SER A 1 237 ? 3.650 -6.294 -7.352 1.00 97.62 237 SER A N 1
ATOM 1877 C CA . SER A 1 237 ? 4.695 -5.408 -7.861 1.00 97.62 237 SER A CA 1
ATOM 1878 C C . SER A 1 237 ? 5.561 -6.146 -8.882 1.00 97.62 237 SER A C 1
ATOM 1880 O O . SER A 1 237 ? 6.172 -7.160 -8.541 1.00 97.62 237 SER A O 1
ATOM 1882 N N . SER A 1 238 ? 5.683 -5.598 -10.088 1.00 96.00 238 SER A N 1
ATOM 1883 C CA . SER A 1 238 ? 6.385 -6.213 -11.214 1.00 96.00 238 SER A CA 1
ATOM 1884 C C . SER A 1 238 ? 7.145 -5.155 -12.007 1.00 96.00 238 SER A C 1
ATOM 1886 O O . SER A 1 238 ? 6.544 -4.240 -12.565 1.00 96.00 238 SER A O 1
ATOM 1888 N N . PHE A 1 239 ? 8.477 -5.265 -12.038 1.00 91.38 239 PHE A N 1
ATOM 1889 C CA . PHE A 1 239 ? 9.321 -4.373 -12.839 1.00 91.38 239 PHE A CA 1
ATOM 1890 C C . PHE A 1 239 ? 9.027 -4.553 -14.334 1.00 91.38 239 PHE A C 1
ATOM 1892 O O . PHE A 1 239 ? 8.790 -3.568 -15.028 1.00 91.38 239 PHE A O 1
ATOM 1899 N N . ASP A 1 240 ? 8.953 -5.806 -14.787 1.00 87.88 240 ASP A N 1
ATOM 1900 C CA . ASP A 1 240 ? 8.790 -6.181 -16.197 1.00 87.88 240 ASP A CA 1
ATOM 1901 C C . ASP A 1 240 ? 7.437 -5.740 -16.780 1.00 87.88 240 ASP A C 1
ATOM 1903 O O . ASP A 1 240 ? 7.340 -5.434 -17.966 1.00 87.88 240 ASP A O 1
ATOM 1907 N N . ASP A 1 241 ? 6.385 -5.664 -15.956 1.00 92.50 241 ASP A N 1
ATOM 1908 C CA . ASP A 1 241 ? 5.071 -5.183 -16.408 1.00 92.50 241 ASP A CA 1
ATOM 1909 C C . ASP A 1 241 ? 4.989 -3.646 -16.476 1.00 92.50 241 ASP A C 1
ATOM 1911 O O . ASP A 1 241 ? 4.073 -3.099 -17.102 1.00 92.50 241 ASP A O 1
ATOM 1915 N N . VAL A 1 242 ? 5.909 -2.935 -15.814 1.00 94.00 242 VAL A N 1
ATOM 1916 C CA . VAL A 1 242 ? 5.947 -1.464 -15.777 1.00 94.00 242 VAL A CA 1
ATOM 1917 C C . VAL A 1 242 ? 6.931 -0.909 -16.791 1.00 94.00 242 VAL A C 1
ATOM 1919 O O . VAL A 1 242 ? 6.566 -0.016 -17.557 1.00 94.00 242 VAL A O 1
ATOM 1922 N N . PHE A 1 243 ? 8.156 -1.423 -16.803 1.00 88.25 243 PHE A N 1
ATOM 1923 C CA . PHE A 1 243 ? 9.242 -0.936 -17.638 1.00 88.25 243 PHE A CA 1
ATOM 1924 C C . PHE A 1 243 ? 9.524 -1.888 -18.787 1.00 88.25 243 PHE A C 1
ATOM 1926 O O . PHE A 1 243 ? 9.654 -3.096 -18.603 1.00 88.25 243 PHE A O 1
ATOM 1933 N N . ASP A 1 244 ? 9.715 -1.318 -19.972 1.00 81.94 244 ASP A N 1
ATOM 1934 C CA . ASP A 1 244 ? 10.223 -2.087 -21.093 1.00 81.94 244 ASP A CA 1
ATOM 1935 C C . ASP A 1 244 ? 11.707 -2.377 -20.849 1.00 81.94 244 ASP A C 1
ATOM 1937 O O . ASP A 1 244 ? 12.539 -1.468 -20.779 1.00 81.94 244 ASP A O 1
ATOM 1941 N N . ILE A 1 245 ? 12.055 -3.657 -20.730 1.00 82.00 245 ILE A N 1
ATOM 1942 C CA . ILE A 1 245 ? 13.455 -4.072 -20.672 1.00 82.00 245 ILE A CA 1
ATOM 1943 C C . ILE A 1 245 ? 14.100 -3.685 -22.001 1.00 82.00 245 ILE A C 1
ATOM 1945 O O . ILE A 1 245 ? 13.710 -4.190 -23.054 1.00 82.00 245 ILE A O 1
ATOM 1949 N N . VAL A 1 246 ? 15.080 -2.783 -21.951 1.00 86.38 246 VAL A N 1
ATOM 1950 C CA . VAL A 1 246 ? 15.840 -2.332 -23.129 1.00 86.38 246 VAL A CA 1
ATOM 1951 C C . VAL A 1 246 ? 17.054 -3.228 -23.387 1.00 86.38 246 VAL A C 1
ATOM 1953 O O . VAL A 1 246 ? 17.502 -3.369 -24.521 1.00 86.38 246 VAL A O 1
ATOM 1956 N N . GLY A 1 247 ? 17.582 -3.872 -22.349 1.00 89.56 247 GLY A N 1
ATOM 1957 C CA . GLY A 1 247 ? 18.750 -4.732 -22.449 1.00 89.56 247 GLY A CA 1
ATOM 1958 C C . GLY A 1 247 ? 19.234 -5.227 -21.097 1.00 89.56 247 GLY A C 1
ATOM 1959 O O . GLY A 1 247 ? 18.637 -4.936 -20.063 1.00 89.56 247 GLY A O 1
ATOM 1960 N N . GLU A 1 248 ? 20.332 -5.968 -21.116 1.00 92.25 248 GLU A N 1
ATOM 1961 C CA . GLU A 1 248 ? 21.002 -6.464 -19.919 1.00 92.25 248 GLU A CA 1
ATOM 1962 C C . GLU A 1 248 ? 22.526 -6.375 -20.079 1.00 92.25 248 GLU A C 1
ATOM 1964 O O . GLU A 1 248 ? 23.049 -6.293 -21.191 1.00 92.25 248 GLU A O 1
ATOM 1969 N N . ALA A 1 249 ? 23.252 -6.371 -18.965 1.00 93.12 249 ALA A N 1
ATOM 1970 C CA . ALA A 1 249 ? 24.707 -6.311 -18.957 1.00 93.12 249 ALA A CA 1
ATOM 1971 C C . ALA A 1 249 ? 25.274 -7.328 -17.973 1.00 93.12 249 ALA A C 1
ATOM 1973 O O . ALA A 1 249 ? 24.631 -7.680 -16.982 1.00 93.12 249 ALA A O 1
ATOM 1974 N N . GLY A 1 250 ? 26.506 -7.757 -18.212 1.00 94.00 250 GLY A N 1
ATOM 1975 C CA . GLY A 1 250 ? 27.141 -8.737 -17.354 1.00 94.00 250 GLY A CA 1
ATOM 1976 C C . GLY A 1 250 ? 28.643 -8.840 -17.527 1.00 94.00 250 GLY A C 1
ATOM 1977 O O . GLY A 1 250 ? 29.300 -8.054 -18.211 1.00 94.00 250 GLY A O 1
ATOM 1978 N N . LEU A 1 251 ? 29.178 -9.839 -16.839 1.00 93.00 251 LEU A N 1
ATOM 1979 C CA . LEU A 1 251 ? 30.586 -10.190 -16.804 1.00 93.00 251 LEU A CA 1
ATOM 1980 C C . LEU A 1 251 ? 30.741 -11.611 -17.335 1.00 93.00 251 LEU A C 1
ATOM 1982 O O . LEU A 1 251 ? 29.938 -12.486 -17.012 1.00 93.00 251 LEU A O 1
ATOM 1986 N N . LEU A 1 252 ? 31.787 -11.844 -18.116 1.00 91.31 252 LEU A N 1
ATOM 1987 C CA . LEU A 1 252 ? 32.151 -13.162 -18.615 1.00 91.31 252 LEU A CA 1
ATOM 1988 C C . LEU A 1 252 ? 33.650 -13.380 -18.415 1.00 91.31 252 LEU A C 1
ATOM 1990 O O . LEU A 1 252 ? 34.450 -12.509 -18.739 1.00 91.31 252 LEU A O 1
ATOM 1994 N N . SER A 1 253 ? 34.033 -14.536 -17.876 1.00 91.94 253 SER A N 1
ATOM 1995 C CA . SER A 1 253 ? 35.436 -14.949 -17.805 1.00 91.94 253 SER A CA 1
ATOM 1996 C C . SER A 1 253 ? 35.748 -15.800 -19.030 1.00 91.94 253 SER A C 1
ATOM 1998 O O . SER A 1 253 ? 35.185 -16.884 -19.162 1.00 91.94 253 SER A O 1
ATOM 2000 N N . VAL A 1 254 ? 36.619 -15.318 -19.911 1.00 90.56 254 VAL A N 1
ATOM 2001 C CA . VAL A 1 254 ? 36.943 -15.956 -21.195 1.00 90.56 254 VAL A CA 1
ATOM 2002 C C . VAL A 1 254 ? 38.441 -16.193 -21.331 1.00 90.56 254 VAL A C 1
ATOM 2004 O O . VAL A 1 254 ? 39.242 -15.473 -20.749 1.00 90.56 254 VAL A O 1
ATOM 2007 N N . ASP A 1 255 ? 38.825 -17.196 -22.106 1.00 88.62 255 ASP A N 1
ATOM 2008 C CA . ASP A 1 255 ? 40.185 -17.386 -22.611 1.00 88.62 255 ASP A CA 1
ATOM 2009 C C . ASP A 1 255 ? 40.133 -17.441 -24.153 1.00 88.62 255 ASP A C 1
ATOM 2011 O O . ASP A 1 255 ? 39.185 -16.946 -24.771 1.00 88.62 255 ASP A O 1
ATOM 2015 N N . SER A 1 256 ? 41.125 -18.071 -24.785 1.00 87.69 256 SER A N 1
ATOM 2016 C CA . SER A 1 256 ? 41.145 -18.310 -26.237 1.00 87.69 256 SER A CA 1
ATOM 2017 C C . SER A 1 256 ? 40.062 -19.279 -26.743 1.00 87.69 256 SER A C 1
ATOM 2019 O O . SER A 1 256 ? 39.942 -19.494 -27.950 1.00 87.69 256 SER A O 1
ATOM 2021 N N . ARG A 1 257 ? 39.259 -19.887 -25.859 1.00 90.44 257 ARG A N 1
ATOM 2022 C CA . ARG A 1 257 ? 38.171 -20.802 -26.218 1.00 90.44 257 ARG A CA 1
ATOM 2023 C C . ARG A 1 257 ? 36.824 -20.094 -26.154 1.00 90.44 257 ARG A C 1
ATOM 2025 O O . ARG A 1 257 ? 36.543 -19.295 -25.262 1.00 90.44 257 ARG A O 1
ATOM 2032 N N . TRP A 1 258 ? 35.943 -20.464 -27.081 1.00 94.00 258 TRP A N 1
ATOM 2033 C CA . TRP A 1 258 ? 34.560 -19.998 -27.092 1.00 94.00 258 TRP A CA 1
ATOM 2034 C C . TRP A 1 258 ? 33.835 -20.389 -25.808 1.00 94.00 258 TRP A C 1
ATOM 2036 O O . TRP A 1 258 ? 33.630 -21.571 -25.528 1.00 94.00 258 TRP A O 1
ATOM 2046 N N . THR A 1 259 ? 33.413 -19.376 -25.062 1.00 94.62 259 THR A N 1
ATOM 2047 C CA . THR A 1 259 ? 32.614 -19.515 -23.848 1.00 94.62 259 THR A CA 1
ATOM 2048 C C . THR A 1 259 ? 31.202 -19.021 -24.129 1.00 94.62 259 THR A C 1
ATOM 2050 O O . THR A 1 259 ? 31.020 -17.920 -24.643 1.00 94.62 259 THR A O 1
ATOM 2053 N N . GLU A 1 260 ? 30.198 -19.840 -23.819 1.00 95.44 260 GLU A N 1
ATOM 2054 C CA . GLU A 1 260 ? 28.784 -19.476 -23.951 1.00 95.44 260 GLU A CA 1
ATOM 2055 C C . GLU A 1 260 ? 28.315 -18.699 -22.718 1.00 95.44 260 GLU A C 1
ATOM 2057 O O . GLU A 1 260 ? 28.618 -19.070 -21.583 1.00 95.44 260 GLU A O 1
ATOM 2062 N N . THR A 1 261 ? 27.525 -17.654 -22.946 1.00 94.81 261 THR A N 1
ATOM 2063 C CA . THR A 1 261 ? 26.762 -16.964 -21.909 1.00 94.81 261 THR A CA 1
ATOM 2064 C C . THR A 1 261 ? 25.299 -16.881 -22.311 1.00 94.81 261 THR A C 1
ATOM 2066 O O . THR A 1 261 ? 24.977 -16.741 -23.493 1.00 94.81 261 THR A O 1
ATOM 2069 N N . ARG A 1 262 ? 24.412 -16.976 -21.321 1.00 95.31 262 ARG A N 1
ATOM 2070 C CA . ARG A 1 262 ? 22.964 -16.908 -21.520 1.00 95.31 262 ARG A CA 1
ATOM 2071 C C . ARG A 1 262 ? 22.419 -15.597 -20.999 1.00 95.31 262 ARG A C 1
ATOM 2073 O O . ARG A 1 262 ? 22.857 -15.123 -19.953 1.00 95.31 262 ARG A O 1
ATOM 2080 N N . PHE A 1 263 ? 21.450 -15.069 -21.726 1.00 94.06 263 PHE A N 1
ATOM 2081 C CA . PHE A 1 263 ? 20.653 -13.941 -21.280 1.00 94.06 263 PHE A CA 1
ATOM 2082 C C . PHE A 1 263 ? 19.745 -14.367 -20.131 1.00 94.06 263 PHE A C 1
ATOM 2084 O O . PHE A 1 263 ? 19.216 -15.484 -20.115 1.00 94.06 263 PHE A O 1
ATOM 2091 N N . LEU A 1 264 ? 19.614 -13.487 -19.144 1.00 90.06 264 LEU A N 1
ATOM 2092 C CA . LEU A 1 264 ? 18.691 -13.659 -18.030 1.00 90.06 264 LEU A CA 1
ATOM 2093 C C . LEU A 1 264 ? 17.260 -13.372 -18.475 1.00 90.06 264 LEU A C 1
ATOM 2095 O O . LEU A 1 264 ? 16.330 -14.003 -17.970 1.00 90.06 264 LEU A O 1
ATOM 2099 N N . TYR A 1 265 ? 17.095 -12.455 -19.430 1.00 84.19 265 TYR A N 1
ATOM 2100 C CA . TYR A 1 265 ? 15.793 -12.047 -19.928 1.00 84.19 265 TYR A CA 1
ATOM 2101 C C . TYR A 1 265 ? 15.491 -12.667 -21.289 1.00 84.19 265 TYR A C 1
ATOM 2103 O O . TYR A 1 265 ? 16.341 -12.770 -22.172 1.00 84.19 265 TYR A O 1
ATOM 2111 N N . ALA A 1 266 ? 14.233 -13.065 -21.465 1.00 83.19 266 ALA A N 1
ATOM 2112 C CA . ALA A 1 266 ? 13.712 -13.435 -22.768 1.00 83.19 266 ALA A CA 1
ATOM 2113 C C . ALA A 1 266 ? 13.279 -12.159 -23.493 1.00 83.19 266 ALA A C 1
ATOM 2115 O O . ALA A 1 266 ? 12.276 -11.542 -23.133 1.00 83.19 266 ALA A O 1
ATOM 2116 N N . TYR A 1 267 ? 14.036 -11.759 -24.510 1.00 84.12 267 TYR A N 1
ATOM 2117 C CA . TYR A 1 267 ? 13.664 -10.613 -25.330 1.00 84.12 267 TYR A CA 1
ATOM 2118 C C . TYR A 1 267 ? 12.407 -10.927 -26.158 1.00 84.12 267 TYR A C 1
ATOM 2120 O O . TYR A 1 267 ? 12.319 -12.013 -26.735 1.00 84.12 267 TYR A O 1
ATOM 2128 N N . PRO A 1 268 ? 11.428 -10.003 -26.226 1.00 81.75 268 PRO A N 1
ATOM 2129 C CA . PRO A 1 268 ? 10.176 -10.226 -26.952 1.00 81.75 268 PRO A CA 1
ATOM 2130 C C . PRO A 1 268 ? 10.341 -10.126 -28.477 1.00 81.75 268 PRO A C 1
ATOM 2132 O O . PRO A 1 268 ? 9.429 -10.486 -29.221 1.00 81.75 268 PRO A O 1
ATOM 2135 N N . ASP A 1 269 ? 11.475 -9.603 -28.948 1.00 87.00 269 ASP A N 1
ATOM 2136 C CA . ASP A 1 269 ? 11.736 -9.349 -30.360 1.00 87.00 269 ASP A CA 1
ATOM 2137 C C . ASP A 1 269 ? 12.047 -10.646 -31.126 1.00 87.00 269 ASP A C 1
ATOM 2139 O O . ASP A 1 269 ? 12.541 -11.630 -30.577 1.00 87.00 269 ASP A O 1
ATOM 2143 N N . SER A 1 270 ? 11.787 -10.648 -32.435 1.00 88.00 270 SER A N 1
ATOM 2144 C CA . SER A 1 270 ? 12.118 -11.784 -33.307 1.00 88.00 270 SER A CA 1
ATOM 2145 C C . SER A 1 270 ? 13.600 -11.856 -33.684 1.00 88.00 270 SER A C 1
ATOM 2147 O O . SER A 1 270 ? 14.060 -12.889 -34.169 1.00 88.00 270 SER A O 1
ATOM 2149 N N . GLU A 1 271 ? 14.337 -10.759 -33.500 1.00 90.06 271 GLU A N 1
ATOM 2150 C CA . GLU A 1 271 ? 15.764 -10.652 -33.803 1.00 90.06 271 GLU A CA 1
ATOM 2151 C C . GLU A 1 271 ? 16.603 -10.635 -32.521 1.00 90.06 271 GLU A C 1
ATOM 2153 O O . GLU A 1 271 ? 16.178 -10.052 -31.522 1.00 90.06 271 GLU A O 1
ATOM 2158 N N . PRO A 1 272 ? 17.810 -11.232 -32.533 1.00 91.94 272 PRO A N 1
ATOM 2159 C CA . PRO A 1 272 ? 18.696 -11.191 -31.380 1.00 91.94 272 PRO A CA 1
ATOM 2160 C C . PRO A 1 272 ? 19.126 -9.752 -31.036 1.00 91.94 272 PRO A C 1
ATOM 2162 O O . PRO A 1 272 ? 19.287 -8.918 -31.941 1.00 91.94 272 PRO A O 1
ATOM 2165 N N . PRO A 1 273 ? 19.373 -9.464 -29.743 1.00 93.75 273 PRO A N 1
ATOM 2166 C CA . PRO A 1 273 ? 19.888 -8.170 -29.313 1.00 93.75 273 PRO A CA 1
ATOM 2167 C C . PRO A 1 273 ? 21.274 -7.904 -29.915 1.00 93.75 273 PRO A C 1
ATOM 2169 O O . PRO A 1 273 ? 22.001 -8.818 -30.313 1.00 93.75 273 PRO A O 1
ATOM 2172 N N . VAL A 1 274 ? 21.670 -6.636 -29.954 1.00 94.00 274 VAL A N 1
ATOM 2173 C CA . VAL A 1 274 ? 23.040 -6.245 -30.286 1.00 94.00 274 VAL A CA 1
ATOM 2174 C C . VAL A 1 274 ? 23.896 -6.399 -29.039 1.00 94.00 274 VAL A C 1
ATOM 2176 O O . VAL A 1 274 ? 23.607 -5.795 -28.008 1.00 94.00 274 VAL A O 1
ATOM 2179 N N . VAL A 1 275 ? 24.956 -7.198 -29.148 1.00 95.25 275 VAL A N 1
ATOM 2180 C CA . VAL A 1 275 ? 25.912 -7.423 -28.063 1.00 95.25 275 VAL A CA 1
ATOM 2181 C C . VAL A 1 275 ? 27.190 -6.651 -28.345 1.00 95.25 275 VAL A C 1
ATOM 2183 O O . VAL A 1 275 ? 27.801 -6.806 -29.401 1.00 95.25 275 VAL A O 1
ATOM 2186 N N . VAL A 1 276 ? 27.614 -5.860 -27.368 1.00 93.25 276 VAL A N 1
ATOM 2187 C CA . VAL A 1 276 ? 28.931 -5.230 -27.324 1.00 93.25 276 VAL A CA 1
ATOM 2188 C C . VAL A 1 276 ? 29.679 -5.807 -26.134 1.00 93.25 276 VAL A C 1
ATOM 2190 O O . VAL A 1 276 ? 29.103 -5.973 -25.060 1.00 93.25 276 VAL A O 1
ATOM 2193 N N . ALA A 1 277 ? 30.958 -6.120 -26.311 1.00 92.88 277 ALA A N 1
ATOM 2194 C CA . ALA A 1 277 ? 31.792 -6.649 -25.245 1.00 92.88 277 ALA A CA 1
ATOM 2195 C C . ALA A 1 277 ? 33.178 -6.002 -25.268 1.00 92.88 277 ALA A C 1
ATOM 2197 O O . ALA A 1 277 ? 33.717 -5.705 -26.332 1.00 92.88 277 ALA A O 1
ATOM 2198 N N . SER A 1 278 ? 33.739 -5.773 -24.084 1.00 89.31 278 SER A N 1
ATOM 2199 C CA . SER A 1 278 ? 35.024 -5.105 -23.889 1.00 89.31 278 SER A CA 1
ATOM 2200 C C . SER A 1 278 ? 35.807 -5.778 -22.762 1.00 89.31 278 SER A C 1
ATOM 2202 O O . SER A 1 278 ? 35.210 -6.142 -21.742 1.00 89.31 278 SER A O 1
ATOM 2204 N N . PRO A 1 279 ? 37.139 -5.917 -22.880 1.00 85.56 279 PRO A N 1
ATOM 2205 C CA . PRO A 1 279 ? 37.955 -6.424 -21.786 1.00 85.56 279 PRO A CA 1
ATOM 2206 C C . PRO A 1 279 ? 37.923 -5.460 -20.593 1.00 85.56 279 PRO A C 1
ATOM 2208 O O . PRO A 1 279 ? 37.808 -4.242 -20.744 1.00 85.56 279 PRO A O 1
ATOM 2211 N N . SER A 1 280 ? 38.007 -6.019 -19.386 1.00 75.94 280 SER A N 1
ATOM 2212 C CA . SER A 1 280 ? 37.959 -5.271 -18.119 1.00 75.94 280 SER A CA 1
ATOM 2213 C C . SER A 1 280 ? 39.249 -4.533 -17.771 1.00 75.94 280 SER A C 1
ATOM 2215 O O . SER A 1 280 ? 39.240 -3.652 -16.908 1.00 75.94 280 SER A O 1
ATOM 2217 N N . ARG A 1 281 ? 40.369 -4.896 -18.405 1.00 68.31 281 ARG A N 1
ATOM 2218 C CA . ARG A 1 281 ? 41.684 -4.305 -18.163 1.00 68.31 281 ARG A CA 1
ATOM 2219 C C . ARG A 1 281 ? 42.370 -3.999 -19.485 1.00 68.31 281 ARG A C 1
ATOM 2221 O O . ARG A 1 281 ? 42.457 -4.855 -20.351 1.00 68.31 281 ARG A O 1
ATOM 2228 N N . LEU A 1 282 ? 42.909 -2.789 -19.588 1.00 61.91 282 LEU A N 1
ATOM 2229 C CA . LEU A 1 282 ? 43.884 -2.414 -20.605 1.00 61.91 282 LEU A CA 1
ATOM 2230 C C . LEU A 1 282 ? 45.257 -2.506 -19.938 1.00 61.91 282 LEU A C 1
ATOM 2232 O O . LEU A 1 282 ? 45.614 -1.640 -19.137 1.00 61.91 282 LEU A O 1
ATOM 2236 N N . ASN A 1 283 ? 45.999 -3.586 -20.177 1.00 57.69 283 ASN A N 1
ATOM 2237 C CA . ASN A 1 283 ? 47.361 -3.688 -19.668 1.00 57.69 283 ASN A CA 1
ATOM 2238 C C . ASN A 1 283 ? 48.302 -2.920 -20.608 1.00 57.69 283 ASN A C 1
ATOM 2240 O O . ASN A 1 283 ? 48.630 -3.391 -21.685 1.00 57.69 283 ASN A O 1
ATOM 2244 N N . THR A 1 284 ? 48.745 -1.727 -20.213 1.00 54.12 284 THR A N 1
ATOM 2245 C CA . THR A 1 284 ? 49.575 -0.843 -21.057 1.00 54.12 284 THR A CA 1
ATOM 2246 C C . THR A 1 284 ? 51.070 -1.186 -21.014 1.00 54.12 284 THR A C 1
ATOM 2248 O O . THR A 1 284 ? 51.898 -0.319 -21.289 1.00 54.12 284 THR A O 1
ATOM 2251 N N . THR A 1 285 ? 51.441 -2.385 -20.551 1.00 54.19 285 THR A N 1
ATOM 2252 C CA . THR A 1 285 ? 52.847 -2.762 -20.292 1.00 54.19 285 THR A CA 1
ATOM 2253 C C . THR A 1 285 ? 53.357 -3.927 -21.140 1.00 54.19 285 THR A C 1
ATOM 2255 O O . THR A 1 285 ? 54.547 -4.230 -21.077 1.00 54.19 285 THR A O 1
ATOM 2258 N N . SER A 1 286 ? 52.495 -4.539 -21.953 1.00 55.75 286 SER A N 1
ATOM 2259 C CA . SER A 1 286 ? 52.841 -5.565 -22.940 1.00 55.75 286 SER A CA 1
ATOM 2260 C C . SER A 1 286 ? 52.433 -5.090 -24.335 1.00 55.75 286 SER A C 1
ATOM 2262 O O . SER A 1 286 ? 51.349 -4.534 -24.486 1.00 55.75 286 SER A O 1
ATOM 2264 N N . ASP A 1 287 ? 53.263 -5.346 -25.349 1.00 54.94 287 ASP A N 1
ATOM 2265 C CA . ASP A 1 287 ? 52.947 -5.111 -26.774 1.00 54.94 287 ASP A CA 1
ATOM 2266 C C . ASP A 1 287 ? 51.880 -6.098 -27.319 1.00 54.94 287 ASP A C 1
ATOM 2268 O O . ASP A 1 287 ? 51.677 -6.211 -28.526 1.00 54.94 287 ASP A O 1
ATOM 2272 N N . SER A 1 288 ? 51.200 -6.833 -26.434 1.00 59.59 288 SER A N 1
ATOM 2273 C CA . SER A 1 288 ? 50.167 -7.811 -26.769 1.00 59.59 288 SER A CA 1
ATOM 2274 C C . SER A 1 288 ? 48.835 -7.107 -27.027 1.00 59.59 288 SER A C 1
ATOM 2276 O O . SER A 1 288 ? 48.165 -6.632 -26.108 1.00 59.59 288 SER A O 1
ATOM 2278 N N . GLU A 1 289 ? 48.451 -7.027 -28.298 1.00 72.12 289 GLU A N 1
ATOM 2279 C CA . GLU A 1 289 ? 47.117 -6.608 -28.718 1.00 72.12 289 GLU A CA 1
ATOM 2280 C C . GLU A 1 289 ? 46.148 -7.791 -28.579 1.00 72.12 289 GLU A C 1
ATOM 2282 O O . GLU A 1 289 ? 46.301 -8.815 -29.250 1.00 72.12 289 GLU A O 1
ATOM 2287 N N . GLY A 1 290 ? 45.147 -7.641 -27.711 1.00 77.69 290 GLY A N 1
ATOM 2288 C CA . GLY A 1 290 ? 44.085 -8.619 -27.509 1.00 77.69 290 GLY A CA 1
ATOM 2289 C C . GLY A 1 290 ? 42.719 -8.074 -27.918 1.00 77.69 290 GLY A C 1
ATOM 2290 O O . GLY A 1 290 ? 42.397 -6.907 -27.679 1.00 77.69 290 GLY A O 1
ATOM 2291 N N . VAL A 1 291 ? 41.905 -8.915 -28.552 1.00 86.25 291 VAL A N 1
ATOM 2292 C CA . VAL A 1 291 ? 40.556 -8.579 -29.012 1.00 86.25 291 VAL A CA 1
ATOM 2293 C C . VAL A 1 291 ? 39.527 -9.532 -28.421 1.00 86.25 291 VAL A C 1
ATOM 2295 O O . VAL A 1 291 ? 39.714 -10.748 -28.375 1.00 86.25 291 VAL A O 1
ATOM 2298 N N . VAL A 1 292 ? 38.387 -8.978 -28.013 1.00 90.25 292 VAL A N 1
ATOM 2299 C CA . VAL A 1 292 ? 37.211 -9.783 -27.679 1.00 90.25 292 VAL A CA 1
ATOM 2300 C C . VAL A 1 292 ? 36.495 -10.125 -28.975 1.00 90.25 292 VAL A C 1
ATOM 2302 O O . VAL A 1 292 ? 36.092 -9.234 -29.725 1.00 90.25 292 VAL A O 1
ATOM 2305 N N . ARG A 1 293 ? 36.302 -11.417 -29.234 1.00 92.12 293 ARG A N 1
ATOM 2306 C CA . ARG A 1 293 ? 35.447 -11.877 -30.328 1.00 92.12 293 ARG A CA 1
ATOM 2307 C C . ARG A 1 293 ? 34.099 -12.306 -29.785 1.00 92.12 293 ARG A C 1
ATOM 2309 O O . ARG A 1 293 ? 34.020 -12.959 -28.749 1.00 92.12 293 ARG A O 1
ATOM 2316 N N . ILE A 1 294 ? 33.052 -11.959 -30.522 1.00 95.06 294 ILE A N 1
ATOM 2317 C CA . ILE A 1 294 ? 31.667 -12.343 -30.249 1.00 95.06 294 ILE A CA 1
ATOM 2318 C C . ILE A 1 294 ? 31.185 -13.184 -31.428 1.00 95.06 294 ILE A C 1
ATOM 2320 O O . ILE A 1 294 ? 31.444 -12.851 -32.585 1.00 95.06 294 ILE A O 1
ATOM 2324 N N . TRP A 1 295 ? 30.487 -14.275 -31.140 1.00 94.75 295 TRP A N 1
ATOM 2325 C CA . TRP A 1 295 ? 29.951 -15.194 -32.135 1.00 94.75 295 TRP A CA 1
ATOM 2326 C C . TRP A 1 295 ? 28.587 -15.742 -31.706 1.00 94.75 295 TRP A C 1
ATOM 2328 O O . TRP A 1 295 ? 28.253 -15.749 -30.522 1.00 94.75 295 TRP A O 1
ATOM 2338 N N . ASN A 1 296 ? 27.809 -16.216 -32.688 1.00 95.56 296 ASN A N 1
ATOM 2339 C CA . ASN A 1 296 ? 26.529 -16.909 -32.500 1.00 95.56 296 ASN A CA 1
ATOM 2340 C C . ASN A 1 296 ? 25.593 -16.191 -31.516 1.00 95.56 296 ASN A C 1
ATOM 2342 O O . ASN A 1 296 ? 25.145 -16.772 -30.528 1.00 95.56 296 ASN A O 1
ATOM 2346 N N . VAL A 1 297 ? 25.330 -14.908 -31.774 1.00 95.25 297 VAL A N 1
ATOM 2347 C CA . VAL A 1 297 ? 24.348 -14.145 -31.002 1.00 95.25 297 VAL A CA 1
ATOM 2348 C C . VAL A 1 297 ? 22.949 -14.624 -31.387 1.00 95.25 297 VAL A C 1
ATOM 2350 O O . VAL A 1 297 ? 22.551 -14.565 -32.550 1.00 95.25 297 VAL A O 1
ATOM 2353 N N . THR A 1 298 ? 22.207 -15.111 -30.402 1.00 94.75 298 THR A N 1
ATOM 2354 C CA . THR A 1 298 ? 20.840 -15.628 -30.527 1.00 94.75 298 THR A CA 1
ATOM 2355 C C . THR A 1 298 ? 19.927 -14.925 -29.523 1.00 94.75 298 THR A C 1
ATOM 2357 O O . THR A 1 298 ? 20.396 -14.147 -28.700 1.00 94.75 298 THR A O 1
ATOM 2360 N N . LEU A 1 299 ? 18.625 -15.219 -29.536 1.00 92.44 299 LEU A N 1
ATOM 2361 C CA . LEU A 1 299 ? 17.695 -14.712 -28.516 1.00 92.44 299 LEU A CA 1
ATOM 2362 C C . LEU A 1 299 ? 17.980 -15.247 -27.101 1.00 92.44 299 LEU A C 1
ATOM 2364 O O . LEU A 1 299 ? 17.500 -14.671 -26.134 1.00 92.44 299 LEU A O 1
ATOM 2368 N N . ALA A 1 300 ? 18.738 -16.341 -26.969 1.00 93.50 300 ALA A N 1
ATOM 2369 C CA . ALA A 1 300 ? 19.022 -16.978 -25.682 1.00 93.50 300 ALA A CA 1
ATOM 2370 C C . ALA A 1 300 ? 20.391 -16.600 -25.094 1.00 93.50 300 ALA A C 1
ATOM 2372 O O . ALA A 1 300 ? 20.652 -16.876 -23.923 1.00 93.50 300 ALA A O 1
ATOM 2373 N N . GLY A 1 301 ? 21.286 -16.020 -25.895 1.00 95.25 301 GLY A N 1
ATOM 2374 C CA . GLY A 1 301 ? 22.658 -15.749 -25.484 1.00 95.25 301 GLY A CA 1
ATOM 2375 C C . GLY A 1 301 ? 23.628 -15.636 -26.651 1.00 95.25 301 GLY A C 1
ATOM 2376 O O . GLY A 1 301 ? 23.226 -15.600 -27.817 1.00 95.25 301 GLY A O 1
ATOM 2377 N N . PHE A 1 302 ? 24.918 -15.609 -26.330 1.00 96.94 302 PHE A N 1
ATOM 2378 C CA . PHE A 1 302 ? 26.007 -15.504 -27.299 1.00 96.94 302 PHE A CA 1
ATOM 2379 C C . PHE A 1 302 ? 27.252 -16.260 -26.829 1.00 96.94 302 PHE A C 1
ATOM 2381 O O . PHE A 1 302 ? 27.334 -16.722 -25.689 1.00 96.94 302 PHE A O 1
ATOM 2388 N N . GLN A 1 303 ? 28.238 -16.381 -27.714 1.00 96.94 303 GLN A N 1
ATOM 2389 C CA . GLN A 1 303 ? 29.553 -16.925 -27.394 1.00 96.94 303 GLN A CA 1
ATOM 2390 C C . GLN A 1 303 ? 30.615 -15.837 -27.509 1.00 96.94 303 GLN A C 1
ATOM 2392 O O . GLN A 1 303 ? 30.564 -15.016 -28.424 1.00 96.94 303 GLN A O 1
ATOM 2397 N N . ALA A 1 304 ? 31.595 -15.844 -26.609 1.00 95.19 304 ALA A N 1
ATOM 2398 C CA . ALA A 1 304 ? 32.742 -14.952 -26.698 1.00 95.19 304 ALA A CA 1
ATOM 2399 C C . ALA A 1 304 ? 34.053 -15.633 -26.301 1.00 95.19 304 ALA A C 1
ATOM 2401 O O . ALA A 1 304 ? 34.063 -16.611 -25.552 1.00 95.19 304 ALA A O 1
ATOM 2402 N N . CYS A 1 305 ? 35.155 -15.104 -26.824 1.00 91.38 305 CYS A N 1
ATOM 2403 C CA . CYS A 1 305 ? 36.518 -15.477 -26.459 1.00 91.38 305 CYS A CA 1
ATOM 2404 C C . CYS A 1 305 ? 37.436 -14.250 -26.511 1.00 91.38 305 CYS A C 1
ATOM 2406 O O . CYS A 1 305 ? 37.082 -13.226 -27.103 1.00 91.38 305 CYS A O 1
ATOM 2408 N N . PHE A 1 306 ? 38.611 -14.364 -25.899 1.00 88.56 306 PHE A N 1
ATOM 2409 C CA . PHE A 1 306 ? 39.675 -13.369 -25.980 1.00 88.56 306 PHE A CA 1
ATOM 2410 C C . PHE A 1 306 ? 40.828 -13.917 -26.820 1.00 88.56 306 PHE A C 1
ATOM 2412 O O . PHE A 1 306 ? 41.333 -15.005 -26.545 1.00 88.56 306 PHE A O 1
ATOM 2419 N N . GLU A 1 307 ? 41.213 -13.192 -27.865 1.00 83.88 307 GLU A N 1
ATOM 2420 C CA . GLU A 1 307 ? 42.255 -13.602 -28.808 1.00 83.88 307 GLU A CA 1
ATOM 2421 C C . GLU A 1 307 ? 43.372 -12.564 -28.851 1.00 83.88 307 GLU A C 1
ATOM 2423 O O . GLU A 1 307 ? 43.107 -11.388 -29.083 1.00 83.88 307 GLU A O 1
ATOM 2428 N N . GLU A 1 308 ? 44.613 -13.011 -28.677 1.00 75.94 308 GLU A N 1
ATOM 2429 C CA . GLU A 1 308 ? 45.814 -12.201 -28.885 1.00 75.94 308 GLU A CA 1
ATOM 2430 C C . GLU A 1 308 ? 46.487 -12.575 -30.212 1.00 75.94 308 GLU A C 1
ATOM 2432 O O . GLU A 1 308 ? 46.377 -13.710 -30.684 1.00 75.94 308 GLU A O 1
ATOM 2437 N N . TYR A 1 309 ? 47.177 -11.616 -30.838 1.00 68.31 309 TYR A N 1
ATOM 2438 C CA . TYR A 1 309 ? 47.809 -11.815 -32.152 1.00 68.31 309 TYR A CA 1
ATOM 2439 C C . TYR A 1 309 ? 48.964 -12.824 -32.150 1.00 68.31 309 TYR A C 1
ATOM 2441 O O . TYR A 1 309 ? 49.240 -13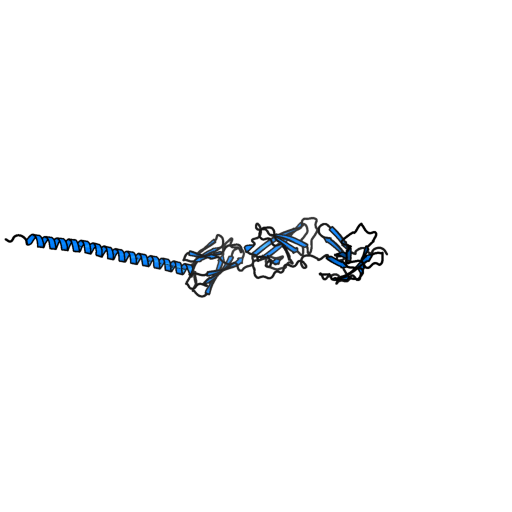.457 -33.174 1.00 68.31 309 TYR A O 1
ATOM 2449 N N . GLU A 1 310 ? 49.648 -12.983 -31.020 1.00 64.06 310 GLU A N 1
ATOM 2450 C CA . GLU A 1 310 ? 50.647 -14.029 -30.840 1.00 64.06 310 GLU A CA 1
ATOM 2451 C C . GLU A 1 310 ? 49.920 -15.249 -30.270 1.00 64.06 310 GLU A C 1
ATOM 2453 O O . GLU A 1 310 ? 49.268 -15.146 -29.240 1.00 64.06 310 GLU A O 1
ATOM 2458 N N . TYR A 1 311 ? 49.966 -16.382 -30.984 1.00 57.34 311 TYR A N 1
ATOM 2459 C CA . TYR A 1 311 ? 49.217 -17.629 -30.730 1.00 57.34 311 TYR A CA 1
ATOM 2460 C C . TYR A 1 311 ? 49.596 -18.343 -29.411 1.00 57.34 311 TYR A C 1
ATOM 2462 O O . TYR A 1 311 ? 49.796 -19.562 -29.376 1.00 57.34 311 TYR A O 1
ATOM 2470 N N . GLU A 1 312 ? 49.728 -17.608 -28.317 1.00 58.03 312 GLU A N 1
ATOM 2471 C CA . GLU A 1 312 ? 49.972 -18.128 -26.987 1.00 58.03 312 GLU A CA 1
ATOM 2472 C C . GLU A 1 312 ? 48.642 -18.397 -26.274 1.00 58.03 312 GLU A C 1
ATOM 2474 O O . GLU A 1 312 ? 47.639 -17.700 -26.421 1.00 58.03 312 GLU A O 1
ATOM 2479 N N . THR A 1 313 ? 48.605 -19.474 -25.493 1.00 59.62 313 THR A N 1
ATOM 2480 C CA . THR A 1 313 ? 47.480 -19.751 -24.597 1.00 59.62 313 THR A CA 1
ATOM 2481 C C . THR A 1 313 ? 47.439 -18.700 -23.492 1.00 59.62 313 THR A C 1
ATOM 2483 O O . THR A 1 313 ? 48.199 -18.800 -22.528 1.00 59.62 313 THR A O 1
ATOM 2486 N N . HIS A 1 314 ? 46.543 -17.720 -23.625 1.00 63.94 314 HIS A N 1
ATOM 2487 C CA . HIS A 1 314 ? 46.331 -16.687 -22.615 1.00 63.94 314 HIS A CA 1
ATOM 2488 C C . HIS A 1 314 ? 45.547 -17.214 -21.399 1.00 63.94 314 HIS A C 1
ATOM 2490 O O . HIS A 1 314 ? 44.768 -18.170 -21.490 1.00 63.94 314 HIS A O 1
ATOM 2496 N N . GLY A 1 315 ? 45.775 -16.593 -20.240 1.00 69.50 315 GLY A N 1
ATOM 2497 C CA . GLY A 1 315 ? 44.988 -16.839 -19.034 1.00 69.50 315 GLY A CA 1
ATOM 2498 C C . GLY A 1 315 ? 43.567 -16.284 -19.156 1.00 69.50 315 GLY A C 1
ATOM 2499 O O . GLY A 1 315 ? 43.247 -15.542 -20.082 1.00 69.50 315 GLY A O 1
ATOM 2500 N N . TYR A 1 316 ? 42.708 -16.631 -18.199 1.00 80.00 316 TYR A N 1
ATOM 2501 C CA . TYR A 1 316 ? 41.352 -16.094 -18.165 1.00 80.00 316 TYR A CA 1
ATOM 2502 C C . TYR A 1 316 ? 41.353 -14.570 -18.024 1.00 80.00 316 TYR A C 1
ATOM 2504 O O . TYR A 1 316 ? 41.950 -14.016 -17.099 1.00 80.00 316 TYR A O 1
ATOM 2512 N N . GLU A 1 317 ? 40.600 -13.921 -18.898 1.00 82.00 317 GLU A N 1
ATOM 2513 C CA . GLU A 1 317 ? 40.288 -12.507 -18.861 1.00 82.00 317 GLU A CA 1
ATOM 2514 C C . GLU A 1 317 ? 38.836 -12.277 -18.470 1.00 82.00 317 GLU A C 1
ATOM 2516 O O . GLU A 1 317 ? 37.935 -13.031 -18.832 1.00 82.00 317 GLU A O 1
ATOM 2521 N N . THR A 1 318 ? 38.592 -11.192 -17.741 1.00 88.69 318 THR A N 1
ATOM 2522 C CA . THR A 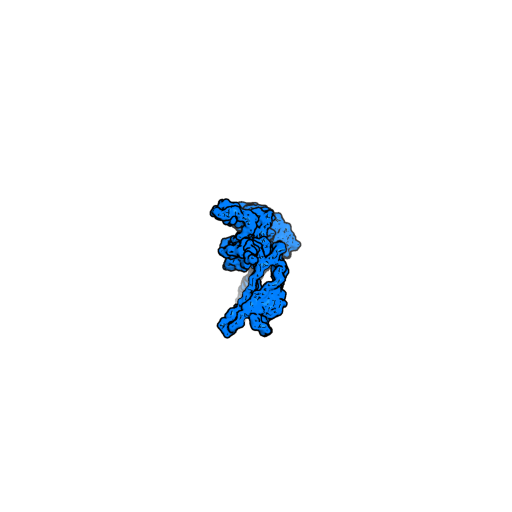1 318 ? 37.231 -10.736 -17.467 1.00 88.69 318 THR A CA 1
ATOM 2523 C C . THR A 1 318 ? 36.800 -9.756 -18.552 1.00 88.69 318 THR A C 1
ATOM 2525 O O . THR A 1 318 ? 37.461 -8.740 -18.768 1.00 88.69 318 THR A O 1
ATOM 2528 N N . VAL A 1 319 ? 35.676 -10.044 -19.197 1.00 90.19 319 VAL A N 1
ATOM 2529 C CA . VAL A 1 319 ? 35.043 -9.239 -20.242 1.00 90.19 319 VAL A CA 1
ATOM 2530 C C . VAL A 1 319 ? 33.713 -8.709 -19.721 1.00 90.19 319 VAL A C 1
ATOM 2532 O O . VAL A 1 319 ? 32.886 -9.470 -19.219 1.00 90.19 319 VAL A O 1
ATOM 2535 N N . TYR A 1 320 ? 33.505 -7.402 -19.848 1.00 93.62 320 TYR A N 1
ATOM 2536 C CA . TYR A 1 320 ? 32.198 -6.782 -19.668 1.00 93.62 320 TYR A CA 1
ATOM 2537 C C . TYR A 1 320 ? 31.423 -6.885 -20.969 1.00 93.62 320 TYR A C 1
ATOM 2539 O O . TYR A 1 320 ? 31.982 -6.648 -22.039 1.00 93.62 320 TYR A O 1
ATOM 2547 N N . TRP A 1 321 ? 30.139 -7.190 -20.883 1.00 94.69 321 TRP A N 1
ATOM 2548 C CA . TRP A 1 321 ? 29.267 -7.212 -22.044 1.00 94.69 321 TRP A CA 1
ATOM 2549 C C . TRP A 1 321 ? 27.957 -6.489 -21.757 1.00 94.69 321 TRP A C 1
ATOM 2551 O O . TRP A 1 321 ? 27.498 -6.416 -20.618 1.00 94.69 321 TRP A O 1
ATOM 2561 N N . LEU A 1 322 ? 27.375 -5.948 -22.819 1.00 94.12 322 LEU A N 1
ATOM 2562 C CA . LEU A 1 322 ? 26.101 -5.252 -22.842 1.00 94.12 322 LEU A CA 1
ATOM 2563 C C . LEU A 1 322 ? 25.310 -5.772 -24.041 1.00 94.12 322 LEU A C 1
ATOM 2565 O O . LEU A 1 322 ? 25.796 -5.712 -25.169 1.00 94.12 322 LEU A O 1
ATOM 2569 N N . ALA A 1 323 ? 24.110 -6.281 -23.792 1.00 94.50 323 ALA A N 1
ATOM 2570 C CA . ALA A 1 323 ? 23.162 -6.710 -24.805 1.00 94.50 323 ALA A CA 1
ATOM 2571 C C . ALA A 1 323 ? 21.968 -5.756 -24.800 1.00 94.50 323 ALA A C 1
ATOM 2573 O O . ALA A 1 323 ? 21.280 -5.631 -23.791 1.00 94.50 323 ALA A O 1
ATOM 2574 N N . LEU A 1 324 ? 21.729 -5.068 -25.913 1.00 92.69 324 LEU A N 1
ATOM 2575 C CA . LEU A 1 324 ? 20.622 -4.126 -26.066 1.00 92.69 324 LEU A CA 1
ATOM 2576 C C . LEU A 1 324 ? 19.700 -4.576 -27.193 1.00 92.69 324 LEU A C 1
ATOM 2578 O O . LEU A 1 324 ? 20.151 -5.014 -28.254 1.00 92.69 324 LEU A O 1
ATOM 2582 N N . ARG A 1 325 ? 18.396 -4.431 -26.981 1.00 92.25 325 ARG A N 1
ATOM 2583 C CA . ARG A 1 325 ? 17.388 -4.653 -28.015 1.00 92.25 325 ARG A CA 1
ATOM 2584 C C . ARG A 1 325 ? 17.592 -3.663 -29.152 1.00 92.25 325 ARG A C 1
ATOM 2586 O O . ARG A 1 325 ? 17.951 -2.506 -28.931 1.00 92.25 325 ARG A O 1
ATOM 2593 N N . ARG A 1 326 ? 17.339 -4.113 -30.377 1.00 90.44 326 ARG A N 1
ATOM 2594 C CA . ARG A 1 326 ? 17.394 -3.258 -31.567 1.00 90.44 326 ARG A CA 1
ATOM 2595 C C . ARG A 1 326 ? 16.297 -2.197 -31.495 1.00 90.44 326 ARG A C 1
ATOM 2597 O O . ARG A 1 326 ? 15.203 -2.489 -31.023 1.00 90.44 326 ARG A O 1
ATOM 2604 N N . GLY A 1 327 ? 16.583 -0.982 -31.951 1.00 88.88 327 GLY A N 1
ATOM 2605 C CA . GLY A 1 327 ? 15.619 0.119 -31.918 1.00 88.88 327 GLY A CA 1
ATOM 2606 C C . GLY A 1 327 ? 16.205 1.450 -31.467 1.00 88.88 327 GLY A C 1
ATOM 2607 O O . GLY A 1 327 ? 17.412 1.586 -31.260 1.00 88.88 327 GLY A O 1
ATOM 2608 N N . GLN A 1 328 ? 15.321 2.437 -31.331 1.00 88.12 328 GLN A N 1
ATOM 2609 C CA . GLN A 1 328 ? 15.619 3.722 -30.706 1.00 88.12 328 GLN A CA 1
ATOM 2610 C C . GLN A 1 328 ? 15.078 3.700 -29.280 1.00 88.12 328 GLN A C 1
ATOM 2612 O O . GLN A 1 328 ? 13.891 3.453 -29.068 1.00 88.12 328 GLN A O 1
ATOM 2617 N N . TRP A 1 329 ? 15.939 3.977 -28.310 1.00 85.06 329 TRP A N 1
ATOM 2618 C CA . TRP A 1 329 ? 15.606 3.929 -26.893 1.00 85.06 329 TRP A CA 1
ATOM 2619 C C . TRP A 1 329 ? 15.997 5.229 -26.205 1.00 85.06 329 TRP A C 1
ATOM 2621 O O . TRP A 1 329 ? 17.007 5.857 -26.534 1.00 85.06 329 TRP A O 1
ATOM 2631 N N . ARG A 1 330 ? 15.211 5.619 -25.202 1.00 76.06 330 ARG A N 1
ATOM 2632 C CA . ARG A 1 330 ? 15.588 6.656 -24.239 1.00 76.06 330 ARG A CA 1
ATOM 2633 C C . ARG A 1 330 ? 15.870 5.988 -22.903 1.00 76.06 330 ARG A C 1
ATOM 2635 O O . ARG A 1 330 ? 14.963 5.431 -22.296 1.00 76.06 330 ARG A O 1
ATOM 2642 N N . ILE A 1 331 ? 17.127 6.030 -22.472 1.00 75.62 331 ILE A N 1
ATOM 2643 C CA . ILE A 1 331 ? 17.579 5.460 -21.200 1.00 75.62 331 ILE A CA 1
ATOM 2644 C C . ILE A 1 331 ? 18.080 6.623 -20.343 1.00 75.62 331 ILE A C 1
ATOM 2646 O O . ILE A 1 331 ? 19.189 7.123 -20.541 1.00 75.62 331 ILE A O 1
ATOM 2650 N N . GLY A 1 332 ? 17.238 7.105 -19.428 1.00 71.38 332 GLY A N 1
ATOM 2651 C CA . GLY A 1 332 ? 17.488 8.368 -18.730 1.00 71.38 332 GLY A CA 1
ATOM 2652 C C . GLY A 1 332 ? 17.582 9.535 -19.722 1.00 71.38 332 GLY A C 1
ATOM 2653 O O . GLY A 1 332 ? 16.690 9.730 -20.547 1.00 71.38 332 GLY A O 1
ATOM 2654 N N . GLU A 1 333 ? 18.677 10.294 -19.673 1.00 73.25 333 GLU A N 1
ATOM 2655 C CA . GLU A 1 333 ? 18.939 11.402 -20.609 1.00 73.25 333 GLU A CA 1
ATOM 2656 C C . GLU A 1 333 ? 19.562 10.948 -21.943 1.00 73.25 333 GLU A C 1
ATOM 2658 O O . GLU A 1 333 ? 19.700 11.748 -22.871 1.00 73.25 333 GLU A O 1
ATOM 2663 N N . LEU A 1 334 ? 19.948 9.674 -22.062 1.00 77.62 334 LEU A N 1
ATOM 2664 C CA . LEU A 1 334 ? 20.645 9.159 -23.233 1.00 77.62 334 LEU A CA 1
ATOM 2665 C C . LEU A 1 334 ? 19.652 8.717 -24.313 1.00 77.62 334 LEU A C 1
ATOM 2667 O O . LEU A 1 334 ? 18.763 7.902 -24.061 1.00 77.62 334 LEU A O 1
ATOM 2671 N N . HIS A 1 335 ? 19.845 9.214 -25.534 1.00 84.31 335 HIS A N 1
ATOM 2672 C CA . HIS A 1 335 ? 19.198 8.675 -26.727 1.00 84.31 335 HIS A CA 1
ATOM 2673 C C . HIS A 1 335 ? 20.129 7.648 -27.370 1.00 84.31 335 HIS A C 1
ATOM 2675 O O . HIS A 1 335 ? 21.259 7.982 -27.731 1.00 84.31 335 HIS A O 1
ATOM 2681 N N . VAL A 1 336 ? 19.669 6.403 -27.472 1.00 85.44 336 VAL A N 1
ATOM 2682 C CA . VAL A 1 336 ? 20.467 5.279 -27.964 1.00 85.44 336 VAL A CA 1
ATOM 2683 C C . VAL A 1 336 ? 19.799 4.686 -29.190 1.00 85.44 336 VAL A C 1
ATOM 2685 O O . VAL A 1 336 ? 18.625 4.328 -29.152 1.00 85.44 336 VAL A O 1
ATOM 2688 N N . GLU A 1 337 ? 20.572 4.538 -30.257 1.00 89.62 337 GLU A N 1
ATOM 2689 C CA . GLU A 1 337 ? 20.176 3.823 -31.464 1.00 89.62 337 GLU A CA 1
ATOM 2690 C C . GLU A 1 337 ? 20.959 2.517 -31.536 1.00 89.62 337 GLU A C 1
ATOM 2692 O O . GLU A 1 337 ? 22.189 2.509 -31.480 1.00 89.62 337 GLU A O 1
ATOM 2697 N N . VAL A 1 338 ? 20.247 1.398 -31.615 1.00 89.56 338 VAL A N 1
ATOM 2698 C CA . VAL A 1 338 ? 20.835 0.063 -31.514 1.00 89.56 338 VAL A CA 1
ATOM 2699 C C . VAL A 1 338 ? 20.492 -0.724 -32.770 1.00 89.56 338 VAL A C 1
ATOM 2701 O O . VAL A 1 338 ? 19.333 -1.064 -32.998 1.00 89.56 338 VAL A O 1
ATOM 2704 N N . GLY A 1 339 ? 21.505 -1.029 -33.585 1.00 84.81 339 GLY A N 1
ATOM 2705 C CA . GLY A 1 339 ? 21.361 -1.905 -34.755 1.00 84.81 339 GLY A CA 1
ATOM 2706 C C . GLY A 1 339 ? 20.457 -1.363 -35.869 1.00 84.81 339 GLY A C 1
ATOM 2707 O O . GLY A 1 339 ? 19.848 -2.163 -36.571 1.00 84.81 339 GLY A O 1
ATOM 2708 N N . LEU A 1 340 ? 20.339 -0.036 -36.003 1.00 81.00 340 LEU A N 1
ATOM 2709 C CA . LEU A 1 340 ? 19.503 0.622 -37.020 1.00 81.00 340 LEU A CA 1
ATOM 2710 C C . LEU A 1 340 ? 20.243 0.947 -38.323 1.00 81.00 340 LEU A C 1
ATOM 2712 O O . LEU A 1 340 ? 19.605 1.089 -39.363 1.00 81.00 340 LEU A O 1
ATOM 2716 N N . GLU A 1 341 ? 21.570 1.043 -38.279 1.00 71.69 341 GLU A N 1
ATOM 2717 C CA . GLU A 1 341 ? 22.406 1.191 -39.468 1.00 71.69 341 GLU A CA 1
ATOM 2718 C C . GLU A 1 341 ? 23.149 -0.120 -39.735 1.00 71.69 341 GLU A C 1
ATOM 2720 O O . GLU A 1 341 ? 23.842 -0.648 -38.862 1.00 71.69 341 GLU A O 1
ATOM 2725 N N . GLU A 1 342 ? 23.017 -0.644 -40.954 1.00 60.00 342 GLU A N 1
ATOM 2726 C CA . GLU A 1 342 ? 23.958 -1.639 -41.456 1.00 60.00 342 GLU A CA 1
ATOM 2727 C C . GLU A 1 342 ? 25.250 -0.910 -41.828 1.00 60.00 342 GLU A C 1
ATOM 2729 O O . GLU A 1 342 ? 25.234 0.050 -42.604 1.00 60.00 342 GLU A O 1
ATOM 2734 N N . THR A 1 343 ? 26.381 -1.345 -41.273 1.00 55.81 343 THR A N 1
ATOM 2735 C CA . THR A 1 343 ? 27.690 -0.858 -41.709 1.00 55.81 343 THR A CA 1
ATOM 2736 C C . THR A 1 343 ? 27.812 -1.115 -43.214 1.00 55.81 343 THR A C 1
ATOM 2738 O O . THR A 1 343 ? 27.638 -2.265 -43.627 1.00 55.81 343 THR A O 1
ATOM 2741 N N . PRO A 1 344 ? 28.103 -0.096 -44.049 1.00 50.12 344 PRO A N 1
ATOM 2742 C CA . PRO A 1 344 ? 28.287 -0.310 -45.478 1.00 50.12 344 PRO A CA 1
ATOM 2743 C C . PRO A 1 344 ? 29.390 -1.351 -45.687 1.00 50.12 344 PRO A C 1
ATOM 2745 O O . PRO A 1 344 ? 30.512 -1.159 -45.215 1.00 50.12 344 PRO A O 1
ATOM 2748 N N . THR A 1 345 ? 29.038 -2.460 -46.337 1.00 42.56 345 THR A N 1
ATOM 2749 C CA . THR A 1 345 ? 29.956 -3.557 -46.682 1.00 42.56 345 THR A CA 1
ATOM 2750 C C . THR A 1 345 ? 31.001 -3.145 -47.699 1.00 42.56 345 THR A C 1
ATOM 2752 O O . THR A 1 345 ? 30.606 -2.455 -48.671 1.00 42.56 345 THR A O 1
#